Protein AF-A0A931J598-F1 (afdb_monomer)

Organism: NCBI:txid2795029

Mean predicted aligned error: 8.18 Å

Sequence (202 aa):
MSTPPNLPQGLIDAAAPYLHPEHTRWWRRDVTRSYGGGWPVSGFYWLIDQQNRSLHVIEQDGRFTALAGPQALGLASELLRSQPGLPWERMGLAAFARTLVAWLRDPRVQLTDAAFYRQPEFILESWLAGPTYGLDALRKLQREPELQTHADGRWTLQFTALNHVGGAEAWEASGQLSPFSVSSLQPRELVPAGGFYFPDEL

pLDDT: mean 80.81, std 18.02, range [22.97, 98.19]

Structure (mmCIF, N/CA/C/O backbone):
data_AF-A0A931J598-F1
#
_entry.id   AF-A0A931J598-F1
#
loop_
_atom_site.group_PDB
_atom_site.id
_atom_site.type_symbol
_atom_site.label_atom_id
_atom_site.label_alt_id
_atom_site.label_comp_id
_atom_site.label_asym_id
_atom_site.label_entity_id
_atom_site.label_seq_id
_atom_site.pdbx_PDB_ins_code
_atom_site.Cartn_x
_atom_site.Cartn_y
_atom_site.Cartn_z
_atom_site.occupancy
_atom_site.B_iso_or_equiv
_atom_site.auth_seq_id
_atom_site.auth_comp_id
_atom_site.auth_asym_id
_atom_site.auth_atom_id
_atom_site.pdbx_PDB_model_num
ATOM 1 N N . MET A 1 1 ? -13.195 2.937 -19.509 1.00 26.91 1 MET A N 1
ATOM 2 C CA . MET A 1 1 ? -13.215 3.342 -18.089 1.00 26.91 1 MET A CA 1
ATOM 3 C C . MET A 1 1 ? -13.400 2.080 -17.267 1.00 26.91 1 MET A C 1
ATOM 5 O O . MET A 1 1 ? -14.523 1.626 -17.109 1.00 26.91 1 MET A O 1
ATOM 9 N N . SER A 1 2 ? -12.308 1.430 -16.874 1.00 23.33 2 SER A N 1
ATOM 10 C CA . SER A 1 2 ? -12.356 0.221 -16.052 1.00 23.33 2 SER A CA 1
ATOM 11 C C . SER A 1 2 ? -12.305 0.635 -14.588 1.00 23.33 2 SER A C 1
ATOM 13 O O . SER A 1 2 ? -11.278 1.097 -14.098 1.00 23.33 2 SER A O 1
ATOM 15 N N . THR A 1 3 ? -13.442 0.507 -13.912 1.00 22.97 3 THR A N 1
ATOM 16 C CA . THR A 1 3 ? -13.559 0.458 -12.453 1.00 22.97 3 THR A CA 1
ATOM 17 C C . THR A 1 3 ? -12.449 -0.453 -11.901 1.00 22.97 3 THR A C 1
ATOM 19 O O . THR A 1 3 ? -12.207 -1.501 -12.511 1.00 22.97 3 THR A O 1
ATOM 22 N N . PRO A 1 4 ? -11.763 -0.116 -10.789 1.00 27.00 4 PRO A N 1
ATOM 23 C CA . PRO A 1 4 ? -10.829 -1.053 -10.168 1.00 27.00 4 PRO A CA 1
ATOM 24 C C . PRO A 1 4 ? -11.589 -2.357 -9.907 1.00 27.00 4 PRO A C 1
ATOM 26 O O . PRO A 1 4 ? -12.770 -2.270 -9.559 1.00 27.00 4 PRO A O 1
ATOM 29 N N . PRO A 1 5 ? -10.979 -3.543 -10.081 1.00 33.66 5 PRO A N 1
ATOM 30 C CA . PRO A 1 5 ? -11.696 -4.787 -9.868 1.00 33.66 5 PRO A CA 1
ATOM 31 C C . PRO A 1 5 ? -12.210 -4.779 -8.429 1.00 33.66 5 PRO A C 1
ATOM 33 O O . PRO A 1 5 ? -11.433 -4.847 -7.476 1.00 33.66 5 PRO A O 1
ATOM 36 N N . ASN A 1 6 ? -13.528 -4.640 -8.270 1.00 36.06 6 ASN A N 1
ATOM 37 C CA . ASN A 1 6 ? -14.196 -5.109 -7.073 1.00 36.06 6 ASN A CA 1
ATOM 38 C C . ASN A 1 6 ? -13.802 -6.578 -6.997 1.00 36.06 6 ASN A C 1
ATOM 40 O O . ASN A 1 6 ? -14.166 -7.345 -7.891 1.00 36.06 6 ASN A O 1
ATOM 44 N N . LEU A 1 7 ? -13.001 -6.959 -6.001 1.00 39.09 7 LEU A N 1
ATOM 45 C CA . LEU A 1 7 ? -12.803 -8.373 -5.718 1.00 39.09 7 LEU A CA 1
ATOM 46 C C . LEU A 1 7 ? -14.215 -8.949 -5.548 1.00 39.09 7 LEU A C 1
ATOM 48 O O . LEU A 1 7 ? -14.969 -8.435 -4.715 1.00 39.09 7 LEU A O 1
ATOM 52 N N . PRO A 1 8 ? -14.643 -9.888 -6.409 1.00 41.38 8 PRO A N 1
ATOM 53 C CA . PRO A 1 8 ? -16.021 -10.348 -6.402 1.00 41.38 8 PRO A CA 1
ATOM 54 C C . PRO A 1 8 ? -16.343 -10.895 -5.011 1.00 41.38 8 PRO A C 1
ATOM 56 O O . PRO A 1 8 ? -15.490 -11.534 -4.405 1.00 41.38 8 PRO A O 1
ATOM 59 N N . GLN A 1 9 ? -17.562 -10.672 -4.510 1.00 41.78 9 GLN A N 1
ATOM 60 C CA . GLN A 1 9 ? -18.036 -11.184 -3.212 1.00 41.78 9 GLN A CA 1
ATOM 61 C C . GLN A 1 9 ? -17.674 -12.673 -3.004 1.00 41.78 9 GLN A C 1
ATOM 63 O O . GLN A 1 9 ? -17.279 -13.081 -1.915 1.00 41.78 9 GLN A O 1
ATOM 68 N N . GLY A 1 10 ? -17.673 -13.454 -4.090 1.00 41.44 10 GLY A N 1
ATOM 69 C CA . GLY A 1 10 ? -17.258 -14.856 -4.096 1.00 41.44 10 GLY A CA 1
ATOM 70 C C . GLY A 1 10 ? -15.799 -15.129 -3.713 1.00 41.44 10 GLY A C 1
ATOM 71 O O . GLY A 1 10 ? -15.487 -16.268 -3.422 1.00 41.44 10 GLY A O 1
ATOM 72 N N . LEU A 1 11 ? -14.902 -14.142 -3.685 1.00 40.19 11 LEU A N 1
ATOM 73 C CA . LEU A 1 11 ? -13.499 -14.295 -3.276 1.00 40.19 11 LEU A CA 1
ATOM 74 C C . LEU A 1 11 ? -13.348 -14.239 -1.744 1.00 40.19 11 LEU A C 1
ATOM 76 O O . LEU A 1 11 ? -12.462 -14.883 -1.193 1.00 40.19 11 LEU A O 1
ATOM 80 N N . ILE A 1 12 ? -14.263 -13.540 -1.062 1.00 43.84 12 ILE A N 1
ATOM 81 C CA . ILE A 1 12 ? -14.382 -13.507 0.405 1.00 43.84 12 ILE A CA 1
ATOM 82 C C . ILE A 1 12 ? -15.022 -14.818 0.894 1.00 43.84 12 ILE A C 1
ATOM 84 O O . ILE A 1 12 ? -14.467 -15.494 1.762 1.00 43.84 12 ILE A O 1
ATOM 88 N N . ASP A 1 13 ? -16.121 -15.242 0.257 1.00 44.09 13 ASP A N 1
ATOM 89 C CA . ASP A 1 13 ? -16.798 -16.513 0.563 1.00 44.09 13 ASP A CA 1
ATOM 90 C C . ASP A 1 13 ? -15.954 -17.738 0.153 1.00 44.09 13 ASP A C 1
ATOM 92 O O . ASP A 1 13 ? -16.018 -18.784 0.797 1.00 44.09 13 ASP A O 1
ATOM 96 N N . ALA A 1 14 ? -15.106 -17.611 -0.876 1.00 43.66 14 ALA A N 1
ATOM 97 C CA . ALA A 1 14 ? -14.143 -18.636 -1.283 1.00 43.66 14 ALA A CA 1
ATOM 98 C C . ALA A 1 14 ? -12.785 -18.534 -0.579 1.00 43.66 14 ALA A C 1
ATOM 100 O O . ALA A 1 14 ? -11.880 -19.251 -0.975 1.00 43.66 14 ALA A O 1
ATOM 101 N N . ALA A 1 15 ? -12.604 -17.688 0.435 1.00 46.56 15 ALA A N 1
ATOM 102 C CA . ALA A 1 15 ? -11.426 -17.753 1.306 1.00 46.56 15 ALA A CA 1
ATOM 103 C C . ALA A 1 15 ? -11.754 -18.474 2.625 1.00 46.56 15 ALA A C 1
ATOM 105 O O . ALA A 1 15 ? -10.915 -19.202 3.154 1.00 46.56 15 ALA A O 1
ATOM 106 N N . A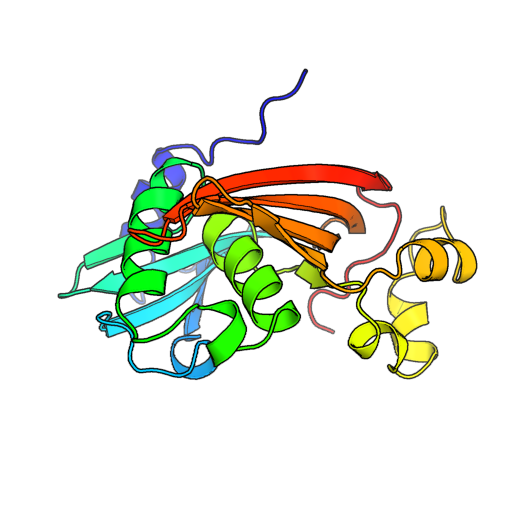LA A 1 16 ? -12.994 -18.350 3.114 1.00 46.19 16 ALA A N 1
ATOM 107 C CA . ALA A 1 16 ? -13.431 -18.908 4.397 1.00 46.19 16 ALA A CA 1
ATOM 108 C C . ALA A 1 16 ? -13.274 -20.449 4.539 1.00 46.19 16 ALA A C 1
ATOM 110 O O . ALA A 1 16 ? -12.836 -20.885 5.603 1.00 46.19 16 ALA A O 1
ATOM 111 N N . PRO A 1 17 ? -13.528 -21.293 3.513 1.00 46.19 17 PRO A N 1
ATOM 112 C CA . PRO A 1 17 ? -13.281 -22.742 3.591 1.00 46.19 17 PRO A CA 1
ATOM 113 C C . PRO A 1 17 ? -11.795 -23.137 3.524 1.00 46.19 17 PRO A C 1
ATOM 115 O O . PRO A 1 17 ? -11.412 -24.211 3.977 1.00 46.19 17 PRO A O 1
ATOM 118 N N . TYR A 1 18 ? -10.937 -22.280 2.962 1.00 44.62 18 TYR A N 1
ATOM 119 C CA . TYR A 1 18 ? -9.551 -22.617 2.598 1.00 44.62 18 TYR A CA 1
ATOM 120 C C . TYR A 1 18 ? -8.547 -22.372 3.733 1.00 44.62 18 TYR A C 1
ATOM 122 O O . TYR A 1 18 ? -7.338 -22.465 3.544 1.00 44.62 18 TYR A O 1
ATOM 130 N N . LEU A 1 19 ? -9.063 -22.078 4.927 1.00 50.00 19 LEU A N 1
ATOM 131 C CA . LEU A 1 19 ? -8.313 -21.909 6.169 1.00 50.00 19 LEU A CA 1
ATOM 132 C C . LEU A 1 19 ? -8.252 -23.205 7.005 1.00 50.00 19 LEU A C 1
ATOM 134 O O . LEU A 1 19 ? -7.598 -23.219 8.047 1.00 50.00 19 LEU A O 1
ATOM 138 N N . HIS A 1 20 ? -8.888 -24.290 6.538 1.00 40.81 20 HIS A N 1
ATOM 139 C CA . HIS A 1 20 ? -8.729 -25.652 7.061 1.00 40.81 20 HIS A CA 1
ATOM 140 C C . HIS A 1 20 ? -7.525 -26.358 6.395 1.00 40.81 20 HIS A C 1
ATOM 142 O O . HIS A 1 20 ? -7.329 -26.193 5.190 1.00 40.81 20 HIS A O 1
ATOM 148 N N . PRO A 1 21 ? -6.748 -27.195 7.120 1.00 43.69 21 PRO A N 1
ATOM 149 C CA . PRO A 1 21 ? -5.528 -27.844 6.609 1.00 43.69 21 PRO A CA 1
ATOM 150 C C . PRO A 1 21 ? -5.720 -28.773 5.392 1.00 43.69 21 PRO A C 1
ATOM 152 O O . PRO A 1 21 ? -4.735 -29.233 4.824 1.00 43.69 21 PRO A O 1
ATOM 155 N N . GLU A 1 22 ? -6.956 -29.034 4.961 1.00 39.50 22 GLU A N 1
ATOM 156 C CA . GLU A 1 22 ? -7.277 -29.945 3.853 1.00 39.50 22 GLU A CA 1
ATOM 157 C C . GLU A 1 22 ? -7.445 -29.250 2.484 1.00 39.50 22 GLU A C 1
ATOM 159 O O . GLU A 1 22 ? -7.596 -29.919 1.462 1.00 39.50 22 GLU A O 1
AT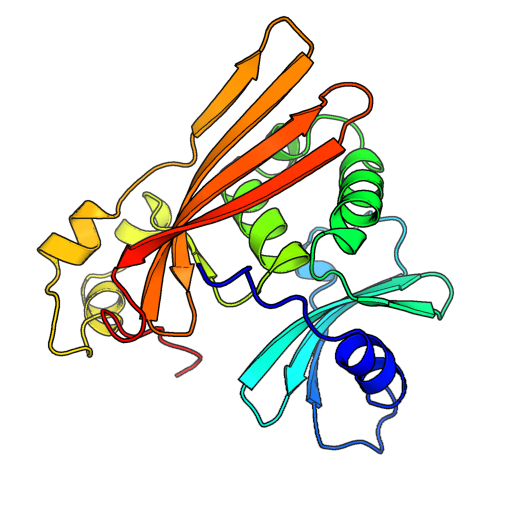OM 164 N N . HIS A 1 23 ? -7.380 -27.914 2.414 1.00 44.72 23 HIS A N 1
ATOM 165 C CA . HIS A 1 23 ? -7.622 -27.165 1.176 1.00 44.72 23 HIS A CA 1
ATOM 166 C C . HIS A 1 23 ? -6.335 -26.557 0.574 1.00 44.72 23 HIS A C 1
ATOM 168 O O . HIS A 1 23 ? -5.936 -25.440 0.878 1.00 44.72 23 HIS A O 1
ATOM 174 N N . THR A 1 24 ? -5.718 -27.276 -0.370 1.00 50.84 24 THR A N 1
ATOM 175 C CA . THR A 1 24 ? -4.402 -27.014 -1.006 1.00 50.84 24 THR A CA 1
ATOM 176 C C . THR A 1 24 ? -4.337 -25.878 -2.049 1.00 50.84 24 THR A C 1
ATOM 178 O O . THR A 1 24 ? -3.360 -25.781 -2.794 1.00 50.84 24 THR A O 1
ATOM 181 N N . ARG A 1 25 ? -5.362 -25.020 -2.168 1.00 63.22 25 ARG A N 1
ATOM 182 C CA . ARG A 1 25 ? -5.443 -24.006 -3.251 1.00 63.22 25 ARG A CA 1
ATOM 183 C C . ARG A 1 25 ? -4.909 -22.619 -2.895 1.00 63.22 25 ARG A C 1
ATOM 185 O O . ARG A 1 25 ? -4.720 -21.814 -3.805 1.00 63.22 25 ARG A O 1
ATOM 192 N N . TRP A 1 26 ? -4.684 -22.349 -1.614 1.00 67.94 26 TRP A N 1
ATOM 193 C CA . TRP A 1 26 ? -4.183 -21.068 -1.133 1.00 67.94 26 TRP A CA 1
ATOM 194 C C . TRP A 1 26 ? -2.944 -21.282 -0.273 1.00 67.94 26 TRP A C 1
ATOM 196 O O . TRP A 1 26 ? -2.936 -22.125 0.623 1.00 67.94 26 TRP A O 1
ATOM 206 N N . TRP A 1 27 ? -1.904 -20.501 -0.530 1.00 75.44 27 TRP A N 1
ATOM 207 C CA . TRP A 1 27 ? -0.818 -20.315 0.414 1.00 75.44 27 TRP A CA 1
ATOM 208 C C . TRP A 1 27 ? -1.242 -19.303 1.478 1.00 75.44 27 TRP A C 1
ATOM 210 O O . TRP A 1 27 ? -1.921 -18.318 1.180 1.00 75.44 27 TRP A O 1
ATOM 220 N N . ARG A 1 28 ? -0.841 -19.552 2.726 1.00 82.44 28 ARG A N 1
ATOM 221 C CA . ARG A 1 28 ? -1.116 -18.691 3.877 1.00 82.44 28 ARG A CA 1
ATOM 222 C C . ARG A 1 28 ? 0.185 -18.364 4.584 1.00 82.44 28 ARG A C 1
ATOM 224 O O . ARG A 1 28 ? 0.931 -19.265 4.964 1.00 82.44 28 ARG A O 1
ATOM 231 N N . ARG A 1 29 ? 0.380 -17.081 4.873 1.00 83.25 29 ARG A N 1
ATOM 232 C CA . ARG A 1 29 ? 1.446 -16.586 5.741 1.00 83.25 29 ARG A CA 1
ATOM 233 C C . ARG A 1 29 ? 0.851 -15.808 6.904 1.00 83.25 29 ARG A C 1
ATOM 235 O O . ARG A 1 29 ? 0.077 -14.875 6.702 1.00 83.25 29 ARG A O 1
ATOM 242 N N . ASP A 1 30 ? 1.217 -16.187 8.123 1.00 85.25 30 ASP A N 1
ATOM 243 C CA . ASP A 1 30 ? 0.941 -15.374 9.307 1.00 85.25 30 ASP A CA 1
ATOM 244 C C . ASP A 1 30 ? 1.874 -14.160 9.312 1.00 85.25 30 ASP A C 1
ATOM 246 O O . ASP A 1 30 ? 3.101 -14.284 9.299 1.00 85.25 30 ASP A O 1
ATOM 250 N N . VAL A 1 31 ? 1.266 -12.980 9.285 1.00 85.69 31 VAL A N 1
ATOM 251 C CA . VAL A 1 31 ? 1.931 -11.676 9.240 1.00 85.69 31 VAL A CA 1
ATOM 252 C C . VAL A 1 31 ? 1.537 -10.814 10.439 1.00 85.69 31 VAL A C 1
ATOM 254 O O . VAL A 1 31 ? 1.835 -9.623 10.474 1.00 85.69 31 VAL A O 1
ATOM 257 N N . THR A 1 32 ? 0.923 -11.406 11.467 1.00 83.44 32 THR A N 1
ATOM 258 C CA . THR A 1 32 ? 0.456 -10.714 12.678 1.00 83.44 32 THR A CA 1
ATOM 259 C C . THR A 1 32 ? 1.573 -9.920 13.348 1.00 83.44 32 THR A C 1
ATOM 261 O O . THR A 1 32 ? 1.389 -8.763 13.730 1.00 83.44 32 THR A O 1
ATOM 264 N N . ARG A 1 33 ? 2.772 -10.508 13.437 1.00 79.88 33 ARG A N 1
ATOM 265 C CA . ARG A 1 33 ? 3.946 -9.842 14.023 1.00 79.88 33 ARG A CA 1
ATOM 266 C C . ARG A 1 33 ? 4.487 -8.709 13.152 1.00 79.88 33 ARG A C 1
ATOM 268 O O . ARG A 1 33 ? 5.006 -7.740 13.697 1.00 79.88 33 ARG A O 1
ATOM 275 N N . SER A 1 34 ? 4.341 -8.801 11.829 1.00 78.69 34 SER A N 1
ATOM 276 C CA . SER A 1 34 ? 4.808 -7.775 10.887 1.00 78.69 34 SER A CA 1
ATOM 277 C C . SER A 1 34 ? 4.056 -6.452 11.036 1.00 78.69 34 SER A C 1
ATOM 279 O O . SER A 1 34 ? 4.605 -5.407 10.707 1.00 78.69 34 SER A O 1
ATOM 281 N N . TYR A 1 35 ? 2.840 -6.483 11.589 1.00 73.44 35 TYR A N 1
ATOM 282 C CA . TYR A 1 35 ? 2.055 -5.288 11.907 1.00 73.44 35 TYR A CA 1
ATOM 283 C C . TYR A 1 35 ? 2.206 -4.824 13.365 1.00 73.44 35 TYR A C 1
ATOM 285 O O . TYR A 1 35 ? 1.396 -4.034 13.841 1.00 73.44 35 TYR A O 1
ATOM 293 N N . GLY A 1 36 ? 3.235 -5.288 14.082 1.00 62.16 36 GLY A N 1
ATOM 294 C CA . GLY A 1 36 ? 3.657 -4.709 15.365 1.00 62.16 36 GLY A CA 1
ATOM 295 C C . GLY A 1 36 ? 2.878 -5.152 16.608 1.00 62.16 36 GLY A C 1
ATOM 296 O O . GLY A 1 36 ? 3.200 -4.697 17.701 1.00 62.16 36 GLY A O 1
ATOM 297 N N . GLY A 1 37 ? 1.903 -6.061 16.481 1.00 60.72 37 GLY A N 1
ATOM 298 C CA . GLY A 1 37 ? 1.063 -6.490 17.607 1.00 60.72 37 GLY A CA 1
ATOM 299 C C . GLY A 1 37 ? 0.190 -5.362 18.190 1.00 60.72 37 GLY A C 1
ATOM 300 O O . GLY A 1 37 ? 0.272 -4.205 17.790 1.00 60.72 37 GLY A O 1
ATOM 301 N N . GLY A 1 38 ? -0.709 -5.699 19.121 1.00 67.94 38 GLY A N 1
ATOM 302 C CA . GLY A 1 38 ? -1.559 -4.708 19.804 1.00 67.94 38 GLY A CA 1
ATOM 303 C C . GLY A 1 38 ? -2.795 -4.242 19.026 1.00 67.94 38 GLY A C 1
ATOM 304 O O . GLY A 1 38 ? -3.429 -3.257 19.402 1.00 67.94 38 GLY A O 1
ATOM 305 N N . TRP A 1 39 ? -3.147 -4.916 17.935 1.00 78.69 39 TRP A N 1
ATOM 306 C CA . TRP A 1 39 ? -4.460 -4.773 17.306 1.00 78.69 39 TRP A CA 1
ATOM 307 C C . TRP A 1 39 ? -5.485 -5.626 18.070 1.00 78.69 39 TRP A C 1
ATOM 309 O O . TRP A 1 39 ? -5.106 -6.668 18.606 1.00 78.69 39 TRP A O 1
ATOM 319 N N . PRO A 1 40 ? -6.775 -5.250 18.103 1.00 79.81 40 PRO A N 1
ATOM 320 C CA . PRO A 1 40 ? -7.836 -6.028 18.747 1.00 79.81 40 PRO A CA 1
ATOM 321 C C . PRO A 1 40 ? -8.244 -7.254 17.906 1.00 79.81 40 PRO A C 1
ATOM 323 O O . PRO A 1 40 ? -9.419 -7.594 17.819 1.00 79.81 40 PRO A O 1
ATOM 326 N N . VAL A 1 41 ? -7.279 -7.895 17.244 1.00 79.88 41 VAL A N 1
ATOM 327 C CA . VAL A 1 41 ? -7.483 -9.071 16.397 1.00 79.88 41 VAL A CA 1
ATOM 328 C C . VAL A 1 41 ? -6.588 -10.207 16.874 1.00 79.88 41 VAL A C 1
ATOM 330 O O . VAL A 1 41 ? -5.480 -9.989 17.365 1.00 79.88 41 VAL A O 1
ATOM 333 N N . SER A 1 42 ? -7.080 -11.428 16.714 1.00 82.44 42 SER A N 1
ATOM 334 C CA . SER A 1 42 ? -6.378 -12.666 17.040 1.00 82.44 42 SER A CA 1
ATOM 335 C C . SER A 1 42 ? -5.291 -13.003 16.014 1.00 82.44 42 SER A C 1
ATOM 337 O O . SER A 1 42 ? -4.311 -13.651 16.372 1.00 82.44 42 SER A O 1
ATOM 339 N N . GLY A 1 43 ? -5.422 -12.527 14.768 1.00 85.88 43 GLY A N 1
ATOM 340 C CA . GLY A 1 43 ? -4.406 -12.721 13.733 1.00 85.88 43 GLY A CA 1
ATOM 341 C C . GLY A 1 43 ? -4.582 -11.841 12.494 1.00 85.88 43 GLY A C 1
ATOM 342 O O . GLY A 1 43 ? -5.680 -11.376 12.191 1.00 85.88 43 GLY A O 1
ATOM 343 N N . PHE A 1 44 ? -3.484 -11.635 11.768 1.00 87.19 44 PHE A N 1
ATOM 344 C CA . PHE A 1 44 ? -3.443 -11.103 10.406 1.00 87.19 44 PHE A CA 1
ATOM 345 C C . PHE A 1 44 ? -2.744 -12.111 9.500 1.00 87.19 44 PHE A C 1
ATOM 347 O O . PHE A 1 44 ? -1.602 -12.507 9.745 1.00 87.19 44 PHE A O 1
ATOM 354 N N . TYR A 1 45 ? -3.398 -12.463 8.402 1.00 86.19 45 TYR A N 1
ATOM 355 C CA . TYR A 1 45 ? -2.907 -13.441 7.445 1.00 86.19 45 TYR A CA 1
ATOM 356 C C . TYR A 1 45 ? -2.860 -12.842 6.054 1.00 86.19 45 TYR A C 1
ATOM 358 O O . TYR A 1 45 ? -3.778 -12.141 5.636 1.00 86.19 45 TYR A O 1
ATOM 366 N N . TRP A 1 46 ? -1.796 -13.153 5.331 1.00 87.00 46 TRP A N 1
ATOM 367 C CA . TRP A 1 46 ? -1.711 -12.932 3.900 1.00 87.00 46 TRP A CA 1
ATOM 368 C C . TRP A 1 46 ? -2.026 -14.250 3.195 1.00 87.00 46 TRP A C 1
ATOM 370 O O . TRP A 1 46 ? -1.389 -15.270 3.472 1.00 87.00 46 TRP A O 1
ATOM 380 N N . LEU A 1 47 ? -3.035 -14.232 2.325 1.00 84.88 47 LEU A N 1
ATOM 381 C CA . LEU A 1 47 ? -3.431 -15.367 1.499 1.00 84.88 47 LEU A CA 1
ATOM 382 C C . LEU A 1 47 ? -3.075 -15.103 0.031 1.00 84.88 47 LEU A C 1
ATOM 384 O O . LEU A 1 47 ? -3.305 -13.993 -0.451 1.00 84.88 47 LEU A O 1
ATOM 388 N N . ILE A 1 48 ? -2.551 -16.115 -0.669 1.00 80.75 48 ILE A N 1
ATOM 389 C CA . ILE A 1 48 ? -2.285 -16.099 -2.120 1.00 80.75 48 ILE A CA 1
ATOM 390 C C . ILE A 1 48 ? -2.872 -17.358 -2.756 1.00 80.75 48 ILE A C 1
ATOM 392 O O . ILE A 1 48 ? -2.649 -18.449 -2.238 1.00 80.75 48 ILE A O 1
ATOM 396 N N . ASP A 1 49 ? -3.596 -17.241 -3.866 1.00 78.38 49 ASP A N 1
ATOM 397 C CA . ASP A 1 49 ? -4.117 -18.406 -4.590 1.00 78.38 49 ASP A CA 1
ATOM 398 C C . ASP A 1 49 ? -3.215 -18.885 -5.736 1.00 78.38 49 ASP A C 1
ATOM 400 O O . ASP A 1 49 ? -2.245 -18.243 -6.130 1.00 78.38 49 ASP A O 1
ATOM 404 N N . GLN A 1 50 ? -3.579 -20.024 -6.328 1.00 74.50 50 GLN A N 1
ATOM 405 C CA . GLN A 1 50 ? -2.907 -20.593 -7.506 1.00 74.50 50 GLN A CA 1
ATOM 406 C C . GLN A 1 50 ? -2.966 -19.706 -8.764 1.00 74.50 50 GLN A C 1
ATOM 408 O O . GLN A 1 50 ? -2.222 -19.948 -9.711 1.00 74.50 50 GLN A O 1
ATOM 413 N N . GLN A 1 51 ? -3.851 -18.706 -8.803 1.00 75.00 51 GLN A N 1
ATOM 414 C CA . GLN A 1 51 ? -3.934 -17.709 -9.876 1.00 75.00 51 GLN A CA 1
ATOM 415 C C . GLN A 1 51 ? -3.121 -16.448 -9.546 1.00 75.00 51 GLN A C 1
ATOM 417 O O . GLN A 1 51 ? -3.231 -15.445 -10.249 1.00 75.00 51 GLN A O 1
ATOM 422 N N . ASN A 1 52 ? -2.303 -16.503 -8.492 1.00 70.19 52 ASN A N 1
ATOM 423 C CA . ASN A 1 52 ? -1.467 -15.421 -7.999 1.00 70.19 52 ASN A CA 1
ATOM 424 C C . ASN A 1 52 ? -2.255 -14.177 -7.542 1.00 70.19 52 ASN A C 1
ATOM 426 O O . ASN A 1 52 ? -1.734 -13.062 -7.579 1.00 70.19 52 ASN A O 1
ATOM 430 N N . ARG A 1 53 ? -3.511 -14.344 -7.113 1.00 76.38 53 ARG A N 1
ATOM 431 C CA . ARG A 1 53 ? -4.308 -13.296 -6.457 1.00 76.38 53 ARG A CA 1
ATOM 432 C C . ARG A 1 53 ? -4.021 -13.312 -4.964 1.00 76.38 53 ARG A C 1
ATOM 434 O O . ARG A 1 53 ? -3.978 -14.383 -4.364 1.00 76.38 53 ARG A O 1
ATOM 441 N N . SER A 1 54 ? -3.881 -12.139 -4.359 1.00 80.25 54 SER A N 1
ATOM 442 C CA . SER A 1 54 ? -3.555 -11.990 -2.942 1.00 80.25 54 SER A CA 1
ATOM 443 C C . SER A 1 54 ? -4.554 -11.099 -2.207 1.00 80.25 54 SER A C 1
ATOM 445 O O . SER A 1 54 ? -5.191 -10.227 -2.799 1.00 80.25 54 SER A O 1
ATOM 447 N N . LEU A 1 55 ? -4.689 -11.322 -0.900 1.00 83.06 55 LEU A N 1
ATOM 448 C CA . LEU A 1 55 ? -5.428 -10.439 0.004 1.00 83.06 55 LEU A CA 1
ATOM 449 C C . LEU A 1 55 ? -4.983 -10.631 1.457 1.00 83.06 55 LEU A C 1
ATOM 451 O O . LEU A 1 55 ? -4.454 -11.685 1.826 1.00 83.06 55 LEU A O 1
ATOM 455 N N . HIS A 1 56 ? -5.238 -9.623 2.290 1.00 86.56 56 HIS A N 1
ATOM 456 C CA . HIS A 1 56 ? -5.118 -9.751 3.738 1.00 86.56 56 HIS A CA 1
ATOM 457 C C . HIS A 1 56 ? -6.439 -10.185 4.363 1.00 86.56 56 HIS A C 1
ATOM 459 O O . HIS A 1 56 ? -7.513 -9.736 3.972 1.00 86.56 56 HIS A O 1
ATOM 465 N N . VAL A 1 57 ? -6.352 -11.033 5.379 1.00 86.69 57 VAL A N 1
ATOM 466 C CA . VAL A 1 57 ? -7.474 -11.452 6.215 1.00 86.69 57 VAL A CA 1
ATOM 467 C C . VAL A 1 57 ? -7.124 -11.176 7.666 1.00 86.69 57 VAL A C 1
ATOM 469 O O . VAL A 1 57 ? -6.022 -11.503 8.106 1.00 86.69 57 VAL A O 1
ATOM 472 N N . ILE A 1 58 ? -8.064 -10.608 8.414 1.00 87.31 58 ILE A N 1
ATOM 473 C CA . ILE A 1 58 ? -7.982 -10.552 9.873 1.00 87.31 58 ILE A CA 1
ATOM 474 C C . ILE A 1 58 ? -8.795 -11.676 10.493 1.00 87.31 58 ILE A C 1
ATOM 476 O O . ILE A 1 58 ? -9.840 -12.049 9.968 1.00 87.31 58 ILE A O 1
ATOM 480 N N . GLU A 1 59 ? -8.338 -12.176 11.628 1.00 85.69 59 GLU A N 1
ATOM 481 C CA . GLU A 1 59 ? -9.078 -13.094 12.483 1.00 85.69 59 GLU A CA 1
ATOM 482 C C . GLU A 1 59 ? -9.439 -12.391 13.784 1.00 85.69 59 GLU A C 1
ATOM 484 O O . GLU A 1 59 ? -8.557 -11.891 14.478 1.00 85.69 59 GLU A O 1
ATOM 489 N N . GLN A 1 60 ? -10.720 -12.367 14.132 1.00 83.12 60 GLN A N 1
ATOM 490 C CA . GLN A 1 60 ? -11.217 -11.810 15.383 1.00 83.12 60 GLN A CA 1
ATOM 491 C C . GLN A 1 60 ? -12.296 -12.735 15.942 1.00 83.12 60 GLN A C 1
ATOM 493 O O . GLN A 1 60 ? -13.256 -13.058 15.244 1.00 83.12 60 GLN A O 1
ATOM 498 N N . ASP A 1 61 ? -12.120 -13.189 17.184 1.00 83.38 61 ASP A N 1
ATOM 499 C CA . ASP A 1 61 ? -13.065 -14.078 17.875 1.00 83.38 61 ASP A CA 1
ATOM 500 C C . ASP A 1 61 ? -13.427 -15.335 17.051 1.00 83.38 61 ASP A C 1
ATOM 502 O O . ASP A 1 61 ? -14.580 -15.766 16.989 1.00 83.38 61 ASP A O 1
ATOM 506 N N . GLY A 1 62 ? -12.431 -15.901 16.356 1.00 76.50 62 GLY A N 1
ATOM 507 C CA . GLY A 1 62 ? -12.582 -17.076 15.487 1.00 76.50 62 GLY A CA 1
ATOM 508 C C . GLY A 1 62 ? -13.275 -16.808 14.144 1.00 76.50 62 GLY A C 1
ATOM 509 O O . GLY A 1 62 ? -13.584 -17.752 13.417 1.00 76.50 62 GLY A O 1
ATOM 510 N N . ARG A 1 63 ? -13.536 -15.542 13.792 1.00 79.50 63 ARG A N 1
ATOM 511 C CA . ARG A 1 63 ? -14.100 -15.134 12.497 1.00 79.50 63 ARG A CA 1
ATOM 512 C C . ARG A 1 63 ? -13.050 -14.463 11.630 1.00 79.50 63 ARG A C 1
ATOM 514 O O . ARG A 1 63 ? -12.312 -13.602 12.096 1.00 79.50 63 ARG A O 1
ATOM 521 N N . PHE A 1 64 ? -13.052 -14.810 10.348 1.00 80.06 64 PHE A N 1
ATOM 522 C CA . PHE A 1 64 ? -12.123 -14.278 9.361 1.00 80.06 64 PHE A CA 1
ATOM 523 C C . PHE A 1 64 ? -12.802 -13.231 8.480 1.00 80.06 64 PHE A C 1
ATOM 525 O O . PHE A 1 64 ? -13.849 -13.503 7.894 1.00 80.06 64 PHE A O 1
ATOM 532 N N . THR A 1 65 ? -12.195 -12.050 8.360 1.00 84.19 65 THR A N 1
ATOM 533 C CA . THR A 1 65 ? -12.688 -10.962 7.506 1.00 84.19 65 THR A CA 1
ATOM 534 C C . THR A 1 65 ? -11.605 -10.530 6.529 1.00 84.19 65 THR A C 1
ATOM 536 O O . THR A 1 65 ? -10.504 -10.165 6.939 1.00 84.19 65 THR A O 1
ATOM 539 N N . ALA A 1 66 ? -11.914 -10.557 5.234 1.00 82.62 66 ALA A N 1
ATOM 540 C CA . ALA A 1 66 ? -11.015 -10.064 4.199 1.00 82.62 66 ALA A CA 1
ATOM 541 C C . ALA A 1 66 ? -10.915 -8.531 4.244 1.00 82.62 66 ALA A C 1
ATOM 543 O O . ALA A 1 66 ? -11.927 -7.828 4.213 1.00 82.62 66 ALA A O 1
ATOM 544 N N . LEU A 1 67 ? -9.689 -8.018 4.262 1.00 82.94 67 LEU A N 1
ATOM 545 C CA . LEU A 1 67 ? -9.388 -6.619 4.016 1.00 82.94 67 LEU A CA 1
ATOM 546 C C . LEU A 1 67 ? -9.125 -6.475 2.516 1.00 82.94 67 LEU A C 1
ATOM 548 O O . LEU A 1 67 ? -8.053 -6.802 2.014 1.00 82.94 67 LEU A O 1
ATOM 552 N N . ALA A 1 68 ? -10.164 -6.104 1.774 1.00 77.19 68 ALA A N 1
ATOM 553 C CA . ALA A 1 68 ? -10.057 -5.852 0.350 1.00 77.19 68 ALA A CA 1
ATOM 554 C C . ALA A 1 68 ? -11.218 -4.979 -0.146 1.00 77.19 68 ALA A C 1
ATOM 556 O O . ALA A 1 68 ? -12.376 -5.202 0.213 1.00 77.19 68 ALA A O 1
ATOM 557 N N . GLY A 1 69 ? -10.912 -4.005 -1.005 1.00 69.88 69 GLY A N 1
ATOM 558 C CA . GLY A 1 69 ? -11.920 -3.143 -1.630 1.00 69.88 69 GLY A CA 1
ATOM 559 C C . GLY A 1 69 ? -12.537 -2.080 -0.702 1.00 69.88 69 GLY A C 1
ATOM 560 O O . GLY A 1 69 ? -12.141 -1.946 0.458 1.00 69.88 69 GLY A O 1
ATOM 561 N N . PRO A 1 70 ? -13.503 -1.286 -1.207 1.00 72.88 70 PRO A N 1
ATOM 562 C CA . PRO A 1 70 ? -14.083 -0.154 -0.475 1.00 72.88 70 PRO A CA 1
ATOM 563 C C . PRO A 1 70 ? -14.748 -0.536 0.853 1.00 72.88 70 PRO A C 1
ATOM 565 O O . PRO A 1 70 ? -14.689 0.222 1.817 1.00 72.88 70 PRO A O 1
ATOM 568 N N . GLN A 1 71 ? -15.344 -1.725 0.930 1.00 74.81 71 GLN A N 1
ATOM 569 C CA . GLN A 1 71 ? -15.986 -2.241 2.139 1.00 74.81 71 GLN A CA 1
ATOM 570 C C . GLN A 1 71 ? -15.005 -2.443 3.306 1.00 74.81 71 GLN A C 1
ATOM 572 O O . GLN A 1 71 ? -15.407 -2.365 4.464 1.00 74.81 71 GLN A O 1
ATOM 577 N N . ALA A 1 72 ? -13.715 -2.648 3.018 1.00 84.56 72 ALA A N 1
ATOM 578 C CA . ALA A 1 72 ? -12.683 -2.822 4.036 1.00 84.56 72 ALA A CA 1
ATOM 579 C C . ALA A 1 72 ? -12.193 -1.497 4.642 1.00 84.56 72 ALA A C 1
ATOM 581 O O . ALA A 1 72 ? -11.521 -1.520 5.670 1.00 84.56 72 ALA A O 1
ATOM 582 N N . LEU A 1 73 ? -12.545 -0.344 4.057 1.00 87.50 73 LEU A N 1
ATOM 583 C CA . LEU A 1 73 ? -12.131 0.974 4.555 1.00 87.50 73 LEU A CA 1
ATOM 584 C C . LEU A 1 73 ? -12.649 1.254 5.965 1.00 87.50 73 LEU A C 1
ATOM 586 O O . LEU A 1 73 ? -11.911 1.790 6.792 1.00 87.50 73 LEU A O 1
ATOM 590 N N . GLY A 1 74 ? -13.896 0.860 6.246 1.00 89.25 74 GLY A N 1
ATOM 591 C CA . GLY A 1 74 ? -14.486 0.975 7.577 1.00 89.25 74 GLY A CA 1
ATOM 592 C C . GLY A 1 74 ? -13.641 0.219 8.593 1.00 89.25 74 GLY A C 1
ATOM 593 O O . GLY A 1 74 ? -13.052 0.836 9.472 1.00 89.25 74 GLY A O 1
ATOM 594 N N . LEU A 1 75 ? -13.482 -1.089 8.391 1.00 88.88 75 LEU A N 1
ATOM 595 C CA . LEU A 1 75 ? -12.699 -1.960 9.267 1.00 88.88 75 LEU A CA 1
ATOM 596 C C . LEU A 1 75 ? -11.234 -1.513 9.411 1.00 88.88 75 LEU A C 1
ATOM 598 O O . LEU A 1 75 ? -10.726 -1.442 10.526 1.00 88.88 75 LEU A O 1
ATOM 602 N N . ALA A 1 76 ? -10.562 -1.136 8.320 1.00 89.75 76 ALA A N 1
ATOM 603 C CA . ALA A 1 76 ? -9.203 -0.597 8.376 1.00 89.75 76 ALA A CA 1
ATOM 604 C C . ALA A 1 76 ? -9.133 0.686 9.220 1.00 89.75 76 ALA A C 1
ATOM 606 O O . ALA A 1 76 ? -8.206 0.846 10.012 1.00 89.75 76 ALA A O 1
ATOM 607 N N . SER A 1 77 ? -10.130 1.570 9.105 1.00 93.00 77 SER A N 1
ATOM 608 C CA . SER A 1 77 ? -10.254 2.758 9.958 1.00 93.00 77 SER A CA 1
ATOM 609 C C . SER A 1 77 ? -10.416 2.382 11.428 1.00 93.00 77 SER A C 1
ATOM 611 O O . SER A 1 77 ? -9.780 2.994 12.284 1.00 93.00 77 SER A O 1
ATOM 613 N N . GLU A 1 78 ? -11.238 1.370 11.726 1.00 91.69 78 GLU A N 1
ATOM 614 C CA . GLU A 1 78 ? -11.469 0.903 13.097 1.00 91.69 78 GLU A CA 1
ATOM 615 C C . GLU A 1 78 ? -10.218 0.314 13.732 1.00 91.69 78 GLU A 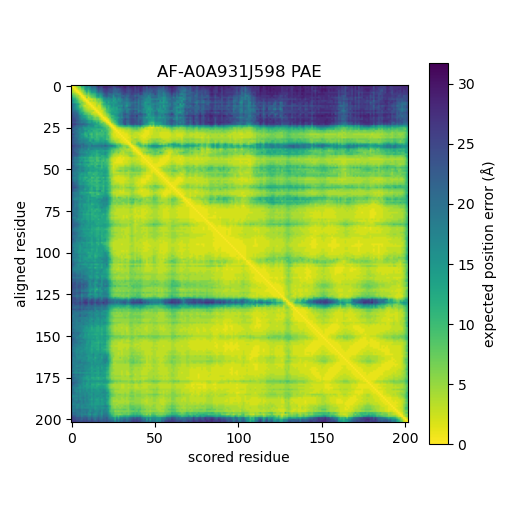C 1
ATOM 617 O O . GLU A 1 78 ? -9.927 0.600 14.892 1.00 91.69 78 GLU A O 1
ATOM 622 N N . LEU A 1 79 ? -9.462 -0.460 12.956 1.00 90.00 79 LEU A N 1
ATOM 623 C CA . LEU A 1 79 ? -8.179 -0.990 13.381 1.00 90.00 79 LEU A CA 1
ATOM 624 C C . LEU A 1 79 ? -7.216 0.172 13.619 1.00 90.00 79 LEU A C 1
ATOM 626 O O . LEU A 1 79 ? -6.767 0.362 14.741 1.00 90.00 79 LEU A O 1
ATOM 630 N N . LEU A 1 80 ? -6.965 1.023 12.618 1.00 91.19 80 LEU A N 1
ATOM 631 C CA . LEU A 1 80 ? -6.005 2.135 12.702 1.00 91.19 80 LEU A CA 1
ATOM 632 C C . LEU A 1 80 ? -6.278 3.101 13.868 1.00 91.19 80 LEU A C 1
ATOM 634 O O . LEU A 1 80 ? -5.320 3.593 14.474 1.00 91.19 80 LEU A O 1
ATOM 638 N N . ARG A 1 81 ? -7.552 3.341 14.207 1.00 91.19 81 ARG A N 1
ATOM 639 C CA . ARG A 1 81 ? -7.960 4.176 15.351 1.00 91.19 81 ARG A CA 1
ATOM 640 C C . ARG A 1 81 ? -7.929 3.448 16.702 1.00 91.19 81 ARG A C 1
ATOM 642 O O . ARG A 1 81 ? -8.046 4.112 17.726 1.00 91.19 81 ARG A O 1
ATOM 649 N N . SER A 1 82 ? -7.821 2.115 16.736 1.00 90.00 82 SER A N 1
ATOM 650 C CA . SER A 1 82 ? -7.875 1.331 17.983 1.00 90.00 82 SER A CA 1
ATOM 651 C C . SER A 1 82 ? -6.644 1.525 18.870 1.00 90.00 82 SER A C 1
ATOM 653 O O . SER A 1 82 ? -6.658 1.139 20.036 1.00 90.00 82 SER A O 1
ATOM 655 N N . GLN A 1 83 ? -5.569 2.084 18.315 1.00 86.81 83 GLN A N 1
ATOM 656 C CA . GLN A 1 83 ? -4.347 2.417 19.032 1.00 86.81 83 GLN A CA 1
ATOM 657 C C . GLN A 1 83 ? -4.223 3.939 19.203 1.00 86.81 83 GLN A C 1
ATOM 659 O O . GLN A 1 83 ? -4.606 4.685 18.299 1.00 86.81 83 GLN A O 1
ATOM 664 N N . PRO A 1 84 ? -3.661 4.418 20.328 1.00 87.69 84 PRO A N 1
ATOM 665 C CA . PRO A 1 84 ? -3.529 5.847 20.605 1.00 87.69 84 PRO A CA 1
ATOM 666 C C . PRO A 1 84 ? -2.599 6.562 19.609 1.00 87.69 84 PRO A C 1
ATOM 668 O O . PRO A 1 84 ? -1.621 5.988 19.135 1.00 87.69 84 PRO A O 1
ATOM 671 N N . GLY A 1 85 ? -2.878 7.833 19.313 1.00 90.56 85 GLY A N 1
ATOM 672 C CA . GLY A 1 85 ? -2.105 8.654 18.365 1.00 90.56 85 GLY A CA 1
ATOM 673 C C . GLY A 1 85 ? -2.520 8.473 16.901 1.00 90.56 85 GLY A C 1
ATOM 674 O O . GLY A 1 85 ? -3.424 7.692 16.591 1.00 90.56 85 GLY A O 1
ATOM 675 N N . LEU A 1 86 ? -1.871 9.195 15.986 1.00 94.31 86 LEU A N 1
ATOM 676 C CA . LEU A 1 86 ? -2.134 9.049 14.552 1.00 94.31 86 LEU A CA 1
ATOM 677 C C . LEU A 1 86 ? -1.297 7.904 13.961 1.00 94.31 86 LEU A C 1
ATOM 679 O O . LEU A 1 86 ? -0.141 7.727 14.355 1.00 94.31 86 LEU A O 1
ATOM 683 N N . PRO A 1 87 ? -1.826 7.121 12.999 1.00 93.00 87 PRO A N 1
ATOM 684 C CA . PRO A 1 87 ? -1.106 5.966 12.468 1.00 93.00 87 PRO A CA 1
ATOM 685 C C . PRO A 1 87 ? 0.302 6.283 11.964 1.00 93.00 87 PRO A C 1
ATOM 687 O O . PRO A 1 87 ? 1.247 5.609 12.363 1.00 93.00 87 PRO A O 1
ATOM 690 N N . TRP A 1 88 ? 0.468 7.334 11.158 1.00 94.00 88 TRP A N 1
ATOM 691 C CA . TRP A 1 88 ? 1.777 7.724 10.623 1.00 94.00 88 TRP A CA 1
ATOM 692 C C . TRP A 1 88 ? 2.755 8.240 11.679 1.00 94.00 88 TRP A C 1
ATOM 694 O O . TRP A 1 88 ? 3.958 8.116 11.475 1.00 94.00 88 TRP A O 1
ATOM 704 N N . GLU A 1 89 ? 2.281 8.787 12.798 1.00 94.19 89 GLU A N 1
ATOM 705 C CA . GLU A 1 89 ? 3.153 9.181 13.912 1.00 94.19 89 GLU A CA 1
ATOM 706 C C . GLU A 1 89 ? 3.716 7.945 14.618 1.00 94.19 89 GLU A C 1
ATOM 708 O O . GLU A 1 89 ? 4.879 7.934 15.009 1.00 94.19 89 GLU A O 1
ATOM 713 N N . ARG A 1 90 ? 2.911 6.879 14.733 1.00 90.69 90 ARG A N 1
ATOM 714 C CA . ARG A 1 90 ? 3.332 5.617 15.355 1.00 90.69 90 ARG A CA 1
ATOM 715 C C . ARG A 1 90 ? 4.298 4.810 14.493 1.00 90.69 90 ARG A C 1
ATOM 717 O O . ARG A 1 90 ? 5.263 4.265 15.016 1.00 90.69 90 ARG A O 1
ATOM 724 N N . MET A 1 91 ? 3.999 4.664 13.200 1.00 90.38 91 MET A N 1
ATOM 725 C CA . MET A 1 91 ? 4.714 3.727 12.316 1.00 90.38 91 MET A CA 1
ATOM 726 C C . MET A 1 91 ? 5.651 4.403 11.307 1.00 90.38 91 MET A C 1
ATOM 728 O O . MET A 1 91 ? 6.479 3.734 10.693 1.00 90.38 91 MET A O 1
ATOM 732 N N . GLY A 1 92 ? 5.537 5.719 11.124 1.00 93.56 92 GLY A N 1
ATOM 733 C CA . GLY A 1 92 ? 6.168 6.449 10.028 1.00 93.56 92 GLY A CA 1
ATOM 734 C C . GLY A 1 92 ? 5.345 6.400 8.735 1.00 93.56 92 GLY A C 1
ATOM 735 O O . GLY A 1 92 ? 4.567 5.476 8.489 1.00 93.56 92 GLY A O 1
ATOM 736 N N . LEU A 1 93 ? 5.528 7.403 7.872 1.00 95.19 93 LEU A N 1
ATOM 737 C CA . LEU A 1 93 ? 4.723 7.576 6.655 1.00 95.19 93 LEU A CA 1
ATOM 738 C C . LEU A 1 93 ? 4.855 6.415 5.662 1.00 95.19 93 LEU A C 1
ATOM 740 O O . LEU A 1 93 ? 3.852 5.953 5.124 1.00 95.19 93 LEU A O 1
ATOM 744 N N . ALA A 1 94 ? 6.071 5.906 5.451 1.00 93.69 94 ALA A N 1
ATOM 745 C CA . ALA A 1 94 ? 6.307 4.790 4.538 1.00 93.69 94 ALA A CA 1
ATOM 746 C C . ALA A 1 94 ? 5.629 3.497 5.011 1.00 93.69 94 ALA A C 1
ATOM 748 O O . ALA A 1 94 ? 5.001 2.799 4.216 1.00 93.69 94 ALA A O 1
ATOM 749 N N . ALA A 1 95 ? 5.705 3.183 6.308 1.00 91.38 95 ALA A N 1
ATOM 750 C CA . ALA A 1 95 ? 5.022 2.014 6.856 1.00 91.38 95 ALA A CA 1
ATOM 751 C C . ALA A 1 95 ? 3.496 2.187 6.820 1.00 91.38 95 ALA A C 1
ATOM 753 O O . ALA A 1 95 ? 2.781 1.226 6.537 1.00 91.38 95 ALA A O 1
ATOM 754 N N . PHE A 1 96 ? 2.997 3.410 7.020 1.00 94.25 96 PHE A N 1
ATOM 755 C CA . PHE A 1 96 ? 1.575 3.714 6.892 1.00 94.25 96 PHE A CA 1
ATOM 756 C C . PHE A 1 96 ? 1.072 3.534 5.457 1.00 94.25 96 PHE A C 1
ATOM 758 O O . PHE A 1 96 ? 0.104 2.805 5.246 1.00 94.25 96 PHE A O 1
ATOM 765 N N . ALA A 1 97 ? 1.772 4.087 4.463 1.00 94.75 97 ALA A N 1
ATOM 766 C CA . ALA A 1 97 ? 1.458 3.887 3.048 1.00 94.75 97 ALA A CA 1
ATOM 767 C C . ALA A 1 97 ? 1.455 2.396 2.661 1.00 94.75 97 ALA A C 1
ATOM 769 O O . ALA A 1 97 ? 0.484 1.916 2.074 1.00 94.75 97 ALA A O 1
ATOM 770 N N . ARG A 1 98 ? 2.489 1.635 3.058 1.00 90.69 98 ARG A N 1
ATOM 771 C CA . ARG A 1 98 ? 2.546 0.177 2.826 1.00 90.69 98 ARG A CA 1
ATOM 772 C C . ARG A 1 98 ? 1.378 -0.549 3.475 1.00 90.69 98 ARG A C 1
ATOM 774 O O . ARG A 1 98 ? 0.783 -1.410 2.841 1.00 90.69 98 ARG A O 1
ATOM 781 N N . THR A 1 99 ? 1.031 -0.190 4.710 1.00 90.56 99 THR A N 1
ATOM 782 C CA . THR A 1 99 ? -0.096 -0.792 5.435 1.00 90.56 99 THR A CA 1
ATOM 783 C C . THR A 1 99 ? -1.410 -0.551 4.700 1.00 90.56 99 THR A C 1
ATOM 785 O O . THR A 1 99 ? -2.170 -1.495 4.509 1.00 90.56 99 THR A O 1
ATOM 788 N N . LEU A 1 100 ? -1.657 0.673 4.220 1.00 91.94 100 LEU A N 1
ATOM 789 C CA . LEU A 1 100 ? -2.869 0.990 3.463 1.00 91.94 100 LEU A CA 1
ATOM 790 C C . LEU A 1 100 ? -2.980 0.163 2.179 1.00 91.94 100 LEU A C 1
ATOM 792 O O . LEU A 1 100 ? -4.034 -0.419 1.929 1.00 91.94 100 LEU A O 1
ATOM 796 N N . VAL A 1 101 ? -1.914 0.079 1.376 1.00 89.50 101 VAL A N 1
ATOM 797 C CA . VAL A 1 101 ? -1.954 -0.709 0.133 1.00 89.50 101 VAL A CA 1
ATOM 798 C C . VAL A 1 101 ? -2.075 -2.199 0.427 1.00 89.50 101 VAL A C 1
ATOM 800 O O . VAL A 1 101 ? -2.930 -2.858 -0.161 1.00 89.50 101 VAL A O 1
ATOM 803 N N . ALA A 1 102 ? -1.283 -2.716 1.369 1.00 86.00 102 ALA A N 1
ATOM 804 C CA . ALA A 1 102 ? -1.308 -4.127 1.724 1.00 86.00 102 ALA A CA 1
ATOM 805 C C . ALA A 1 102 ? -2.689 -4.562 2.221 1.00 86.00 102 ALA A C 1
ATOM 807 O O . ALA A 1 102 ? -3.206 -5.588 1.791 1.00 86.00 102 ALA A O 1
ATOM 808 N N . TRP A 1 103 ? -3.315 -3.765 3.088 1.00 87.00 103 TRP A N 1
ATOM 809 C CA . TRP A 1 103 ? -4.622 -4.097 3.642 1.00 87.00 103 TRP A CA 1
ATOM 810 C C . TRP A 1 103 ? -5.768 -3.868 2.668 1.00 87.00 103 TRP A C 1
ATOM 812 O O . TRP A 1 103 ? -6.763 -4.557 2.772 1.00 87.00 103 TRP A O 1
ATOM 822 N N . LEU A 1 104 ? -5.710 -2.896 1.762 1.00 83.44 104 LEU A N 1
ATOM 823 C CA . LEU A 1 104 ? -6.896 -2.532 0.972 1.00 83.44 104 LEU A CA 1
ATOM 824 C C . LEU A 1 104 ? -6.829 -3.008 -0.482 1.00 83.44 104 LEU A C 1
ATOM 826 O O . LEU A 1 104 ? -7.841 -2.935 -1.191 1.00 83.44 104 LEU A O 1
ATOM 830 N N . ARG A 1 105 ? -5.653 -3.449 -0.945 1.00 82.69 105 ARG A N 1
ATOM 831 C CA . ARG A 1 105 ? -5.377 -3.749 -2.356 1.00 82.69 105 ARG A CA 1
ATOM 832 C C . ARG A 1 105 ? -4.580 -5.038 -2.535 1.00 82.69 105 ARG A C 1
ATOM 834 O O . ARG A 1 105 ? -5.185 -6.062 -2.821 1.00 82.69 105 ARG A O 1
ATOM 841 N N . ASP A 1 106 ? -3.258 -4.973 -2.423 1.00 81.62 106 ASP A N 1
ATOM 842 C CA . ASP A 1 106 ? -2.352 -6.103 -2.631 1.00 81.62 106 ASP A CA 1
ATOM 843 C C . ASP A 1 106 ? -1.074 -5.875 -1.806 1.00 81.62 106 ASP A C 1
ATOM 845 O O . ASP A 1 106 ? -0.462 -4.810 -1.921 1.00 81.62 106 ASP A O 1
ATOM 849 N N . PRO A 1 107 ? -0.649 -6.832 -0.965 1.00 78.94 107 PRO A N 1
ATOM 850 C CA . PRO A 1 107 ? 0.592 -6.719 -0.197 1.00 78.94 107 PRO A CA 1
ATOM 851 C C . PRO A 1 107 ? 1.877 -6.753 -1.015 1.00 78.94 107 PRO A C 1
ATOM 853 O O . PRO A 1 107 ? 2.920 -6.344 -0.507 1.00 78.94 107 PRO A O 1
ATOM 856 N N . ARG A 1 108 ? 1.831 -7.219 -2.263 1.00 83.75 108 ARG A N 1
ATOM 857 C CA . ARG A 1 108 ? 2.993 -7.273 -3.153 1.00 83.75 108 ARG A CA 1
ATOM 858 C C . ARG A 1 108 ? 3.167 -5.937 -3.846 1.00 83.75 108 ARG A C 1
ATOM 860 O O . ARG A 1 108 ? 2.841 -5.731 -5.019 1.00 83.75 108 ARG A O 1
ATOM 867 N N . VAL A 1 109 ? 3.639 -5.004 -3.041 1.00 87.25 109 VAL A N 1
ATOM 868 C CA . VAL A 1 109 ? 3.891 -3.633 -3.429 1.00 87.25 109 VAL A CA 1
ATOM 869 C C . VAL A 1 109 ? 5.222 -3.191 -2.841 1.00 87.25 109 VAL A C 1
ATOM 871 O O . VAL A 1 109 ? 5.533 -3.463 -1.681 1.00 87.25 109 VAL A O 1
ATOM 874 N N . GLN A 1 110 ? 6.003 -2.470 -3.633 1.00 91.56 110 GLN A N 1
ATOM 875 C CA . GLN A 1 110 ? 7.255 -1.871 -3.203 1.00 91.56 110 GLN A CA 1
ATOM 876 C C . GLN A 1 110 ? 7.153 -0.358 -3.361 1.00 91.56 110 GLN A C 1
ATOM 878 O O . GLN A 1 110 ? 7.002 0.146 -4.472 1.00 91.56 110 GLN A O 1
ATOM 883 N N . LEU A 1 111 ? 7.230 0.383 -2.253 1.00 94.75 111 LEU A N 1
ATOM 884 C CA . LEU A 1 111 ? 7.290 1.843 -2.326 1.00 94.75 111 LEU A CA 1
ATOM 885 C C . LEU A 1 111 ? 8.587 2.281 -3.002 1.00 94.75 111 LEU A C 1
ATOM 887 O O . LEU A 1 111 ? 9.646 1.718 -2.727 1.00 94.75 111 LEU A O 1
ATOM 891 N N . THR A 1 112 ? 8.509 3.326 -3.816 1.00 94.69 112 THR A N 1
ATOM 892 C CA . THR A 1 112 ? 9.667 3.955 -4.460 1.00 94.69 112 THR A CA 1
ATOM 893 C C . THR A 1 112 ? 10.183 5.131 -3.618 1.00 94.69 112 THR A C 1
ATO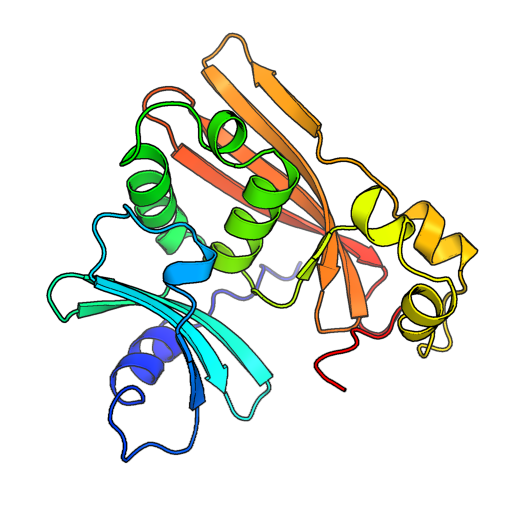M 895 O O . THR A 1 112 ? 10.397 6.235 -4.114 1.00 94.69 112 THR A O 1
ATOM 898 N N . ASP A 1 113 ? 10.373 4.902 -2.316 1.00 94.88 113 ASP A N 1
ATOM 899 C CA . ASP A 1 113 ? 10.945 5.870 -1.367 1.00 94.88 113 ASP A CA 1
ATOM 900 C C . ASP A 1 113 ? 12.492 5.829 -1.380 1.00 94.88 113 ASP A C 1
ATOM 902 O O . ASP A 1 113 ? 13.111 4.959 -1.996 1.00 94.88 113 ASP A O 1
ATOM 906 N N . ALA A 1 114 ? 13.172 6.739 -0.680 1.00 93.38 114 ALA A N 1
ATOM 907 C CA . ALA A 1 114 ? 14.634 6.729 -0.590 1.00 93.38 114 ALA A CA 1
ATOM 908 C C . ALA A 1 114 ? 15.197 5.467 0.081 1.00 93.38 114 ALA A C 1
ATOM 910 O O . ALA A 1 114 ? 16.388 5.189 -0.051 1.00 93.38 114 ALA A O 1
ATOM 911 N N . ALA A 1 115 ? 14.410 4.698 0.842 1.00 91.75 115 ALA A N 1
ATOM 912 C CA . ALA A 1 115 ? 14.882 3.419 1.372 1.00 91.75 115 ALA A CA 1
ATOM 913 C C . ALA A 1 115 ? 14.996 2.361 0.263 1.00 91.75 115 ALA A C 1
ATOM 915 O O . ALA A 1 115 ? 15.954 1.587 0.272 1.00 91.75 115 ALA A O 1
ATOM 916 N N . PHE A 1 116 ? 14.088 2.370 -0.714 1.00 91.62 116 PHE A N 1
ATOM 917 C CA . PHE A 1 116 ? 14.178 1.524 -1.903 1.00 91.62 116 PHE A CA 1
ATOM 918 C C . PHE A 1 116 ? 15.412 1.849 -2.756 1.00 91.62 116 PHE A C 1
ATOM 920 O O . PHE A 1 116 ? 16.184 0.954 -3.077 1.00 91.62 116 PHE A O 1
ATOM 927 N N . TYR A 1 117 ? 15.687 3.124 -3.043 1.00 90.50 117 TYR A N 1
ATOM 928 C CA . TYR A 1 117 ? 16.854 3.494 -3.869 1.00 90.50 117 TYR A CA 1
ATOM 929 C C . TYR A 1 117 ? 18.201 3.429 -3.139 1.00 90.50 117 TYR A C 1
ATOM 931 O O . TYR A 1 117 ? 19.245 3.583 -3.767 1.00 90.50 117 TYR A O 1
ATOM 939 N N . ARG A 1 118 ? 18.201 3.186 -1.823 1.00 91.56 118 ARG A N 1
ATOM 940 C CA . ARG A 1 118 ? 19.421 2.876 -1.059 1.00 91.56 118 ARG A CA 1
ATOM 941 C C . ARG A 1 118 ? 19.870 1.421 -1.204 1.00 91.56 118 ARG A C 1
ATOM 943 O O . ARG A 1 118 ? 20.950 1.086 -0.723 1.00 91.56 118 ARG A O 1
ATOM 950 N N . GLN A 1 119 ? 19.055 0.562 -1.818 1.00 86.56 119 GLN A N 1
ATOM 951 C CA . GLN A 1 119 ? 19.441 -0.816 -2.102 1.00 86.56 119 GLN A CA 1
ATOM 952 C C . GLN A 1 119 ? 20.631 -0.859 -3.079 1.00 86.56 119 GLN A C 1
ATOM 954 O O . GLN A 1 119 ? 20.809 0.070 -3.872 1.00 86.56 119 GLN A O 1
ATOM 959 N N . PRO A 1 120 ? 21.447 -1.927 -3.052 1.00 85.19 120 PRO A N 1
ATOM 960 C CA . PRO A 1 120 ? 22.502 -2.128 -4.039 1.00 85.19 120 PRO A CA 1
ATOM 961 C C . PRO A 1 120 ? 21.977 -2.074 -5.480 1.00 85.19 120 PRO A C 1
ATOM 963 O O . PRO A 1 120 ? 20.857 -2.503 -5.755 1.00 85.19 120 PRO A O 1
ATOM 966 N N . GLU A 1 121 ? 22.809 -1.614 -6.414 1.00 83.50 121 GLU A N 1
ATOM 967 C CA . GLU A 1 121 ? 22.420 -1.438 -7.820 1.00 83.50 121 GLU A CA 1
ATOM 968 C C . GLU A 1 121 ? 21.885 -2.726 -8.456 1.00 83.50 121 GLU A C 1
ATOM 970 O O . GLU A 1 121 ? 20.828 -2.684 -9.072 1.00 83.50 121 GLU A O 1
ATOM 975 N N . PHE A 1 122 ? 22.499 -3.885 -8.190 1.00 81.69 122 PHE A N 1
ATOM 976 C CA . PHE A 1 122 ? 22.016 -5.173 -8.708 1.00 81.69 122 PHE A CA 1
ATOM 977 C C . PHE A 1 122 ? 20.592 -5.532 -8.234 1.00 81.69 122 PHE A C 1
ATOM 979 O O . PHE A 1 122 ? 19.857 -6.222 -8.939 1.00 81.69 122 PHE A O 1
ATOM 986 N N . ILE A 1 123 ? 20.175 -5.060 -7.048 1.00 84.38 123 ILE A N 1
ATOM 987 C CA . ILE A 1 123 ? 18.794 -5.223 -6.577 1.00 84.38 123 ILE A CA 1
ATOM 988 C C . ILE A 1 123 ? 17.874 -4.335 -7.404 1.00 84.38 123 ILE A C 1
ATOM 990 O O . ILE A 1 123 ? 16.835 -4.810 -7.842 1.00 84.38 123 ILE A O 1
ATOM 994 N N . LEU A 1 124 ? 18.247 -3.080 -7.664 1.00 84.19 124 LEU A N 1
ATOM 995 C CA . LEU A 1 124 ? 17.462 -2.169 -8.504 1.00 84.19 124 LEU A CA 1
ATOM 996 C C . LEU A 1 124 ? 17.381 -2.661 -9.958 1.00 84.19 124 LEU A C 1
ATOM 998 O O . LEU A 1 124 ? 16.321 -2.586 -10.572 1.00 84.19 124 LEU A O 1
ATOM 1002 N N . GLU A 1 125 ? 18.466 -3.218 -10.490 1.00 83.25 125 GLU A N 1
ATOM 1003 C CA . GLU A 1 125 ? 18.529 -3.817 -11.827 1.00 83.25 125 GLU A CA 1
ATOM 1004 C C . GLU A 1 125 ? 17.640 -5.053 -11.968 1.00 83.25 125 GLU A C 1
ATOM 1006 O O . GLU A 1 125 ? 17.105 -5.289 -13.049 1.00 83.25 125 GLU A O 1
ATOM 1011 N N . SER A 1 126 ? 17.403 -5.807 -10.887 1.00 84.19 126 SER A N 1
ATOM 1012 C CA . SER A 1 126 ? 16.478 -6.951 -10.926 1.00 84.19 126 SER A CA 1
ATOM 1013 C C . SER A 1 126 ? 15.042 -6.553 -11.303 1.00 84.19 126 SER A C 1
ATOM 1015 O O . SER A 1 126 ? 14.297 -7.370 -11.839 1.00 84.19 126 SER A O 1
ATOM 1017 N N . TRP A 1 127 ? 14.677 -5.278 -11.121 1.00 82.06 127 TRP A N 1
ATOM 1018 C CA . TRP A 1 127 ? 13.387 -4.723 -11.537 1.00 82.06 127 TRP A CA 1
ATOM 1019 C C . TRP A 1 127 ? 13.331 -4.351 -13.026 1.00 82.06 127 TRP A C 1
ATOM 1021 O O . TRP A 1 127 ? 12.267 -4.005 -13.535 1.00 82.06 127 TRP A O 1
ATOM 1031 N N . LEU A 1 128 ? 14.450 -4.413 -13.753 1.00 79.69 128 LEU A N 1
ATOM 1032 C CA . LEU A 1 128 ? 14.566 -3.979 -15.151 1.00 79.69 128 LEU A CA 1
ATOM 1033 C C . LEU A 1 128 ? 14.518 -5.122 -16.168 1.00 79.69 128 LEU A C 1
ATOM 1035 O O . LEU A 1 128 ? 14.818 -4.915 -17.339 1.00 79.69 128 LEU A O 1
ATOM 1039 N N . ALA A 1 129 ? 14.130 -6.330 -15.759 1.00 66.12 129 ALA A N 1
ATOM 1040 C CA . ALA A 1 129 ? 14.026 -7.459 -16.685 1.00 66.12 129 ALA A CA 1
ATOM 1041 C C . ALA A 1 129 ? 12.911 -7.287 -17.749 1.00 66.12 129 ALA A C 1
ATOM 1043 O O . ALA A 1 129 ? 12.839 -8.070 -18.697 1.00 66.12 129 ALA A O 1
ATOM 1044 N N . GLY A 1 130 ? 12.058 -6.260 -17.625 1.00 60.84 130 GLY A N 1
ATOM 1045 C CA . GLY A 1 130 ? 11.122 -5.840 -18.670 1.00 60.84 130 GLY A CA 1
ATOM 1046 C C . GLY A 1 130 ? 11.826 -5.032 -19.777 1.00 60.84 130 GLY A C 1
ATOM 1047 O O . GLY A 1 130 ? 12.559 -4.096 -19.470 1.00 60.84 130 GLY A O 1
ATOM 1048 N N . PRO A 1 131 ? 11.593 -5.312 -21.075 1.00 57.81 131 PRO A N 1
ATOM 1049 C CA . PRO A 1 131 ? 12.337 -4.702 -22.189 1.00 57.81 131 PRO A CA 1
ATOM 1050 C C . PRO A 1 131 ? 12.032 -3.209 -22.435 1.00 57.81 131 PRO A C 1
ATOM 1052 O O . PRO A 1 131 ? 12.573 -2.622 -23.371 1.00 57.81 131 PRO A O 1
ATOM 1055 N N . THR A 1 132 ? 11.144 -2.595 -21.647 1.00 71.12 132 THR A N 1
ATOM 1056 C CA . THR A 1 132 ? 10.542 -1.288 -21.960 1.00 71.12 132 THR A CA 1
ATOM 1057 C C . THR A 1 132 ? 11.250 -0.111 -21.282 1.00 71.12 132 THR A C 1
ATOM 1059 O O . THR A 1 132 ? 11.288 0.983 -21.846 1.00 71.12 132 THR A O 1
ATOM 1062 N N . TYR A 1 133 ? 11.815 -0.300 -20.084 1.00 79.44 133 TYR A N 1
ATOM 1063 C CA . TYR A 1 133 ? 12.323 0.795 -19.249 1.00 79.44 133 TYR A CA 1
ATOM 1064 C C . TYR A 1 133 ? 13.683 0.466 -18.615 1.00 79.44 133 TYR A C 1
ATOM 1066 O O . TYR A 1 133 ? 13.918 -0.653 -18.179 1.00 79.44 133 TYR A O 1
ATOM 1074 N N . GLY A 1 134 ? 14.577 1.461 -18.538 1.00 83.69 134 GLY A N 1
ATOM 1075 C CA . GLY A 1 134 ? 15.887 1.355 -17.873 1.00 83.69 134 GLY A CA 1
ATOM 1076 C C . GLY A 1 134 ? 15.939 2.020 -16.487 1.00 83.69 134 GLY A C 1
ATOM 1077 O O . GLY A 1 134 ? 14.949 2.595 -16.027 1.00 83.69 134 GLY A O 1
ATOM 1078 N N . LEU A 1 135 ? 17.119 2.008 -15.843 1.00 84.50 135 LEU A N 1
ATOM 1079 C CA . LEU A 1 135 ? 17.339 2.558 -14.488 1.00 84.50 135 LEU A CA 1
ATOM 1080 C C . LEU A 1 135 ? 16.872 4.012 -14.342 1.00 84.50 135 LEU A C 1
ATOM 1082 O O . LEU A 1 135 ? 16.307 4.369 -13.313 1.00 84.50 135 LEU A O 1
ATOM 1086 N N . ASP A 1 136 ? 17.051 4.850 -15.363 1.00 87.56 136 ASP A N 1
ATOM 1087 C CA . ASP A 1 136 ? 16.615 6.251 -15.315 1.00 87.56 136 ASP A CA 1
ATOM 1088 C C . ASP A 1 136 ? 15.094 6.392 -15.205 1.00 87.56 136 ASP A C 1
ATOM 1090 O O . ASP A 1 136 ? 14.597 7.279 -14.512 1.00 87.56 136 ASP A O 1
ATOM 1094 N N . ALA A 1 137 ? 14.338 5.517 -15.872 1.00 88.12 137 ALA A N 1
ATOM 1095 C CA . ALA A 1 137 ? 12.884 5.498 -15.763 1.00 88.12 137 ALA A CA 1
ATOM 1096 C C . ALA A 1 137 ? 12.452 5.031 -14.369 1.00 88.12 137 ALA A C 1
ATOM 1098 O O . ALA A 1 137 ? 11.572 5.648 -13.774 1.00 88.12 137 ALA A O 1
ATOM 1099 N N . LEU A 1 138 ? 13.127 4.015 -13.819 1.00 88.38 138 LEU A N 1
ATOM 1100 C CA . LEU A 1 138 ? 12.909 3.572 -12.444 1.00 88.38 138 LEU A CA 1
ATOM 1101 C C . LEU A 1 138 ? 13.222 4.696 -11.447 1.00 88.38 138 LEU A C 1
ATOM 1103 O O . LEU A 1 138 ? 12.416 4.959 -10.566 1.00 88.38 138 LEU A O 1
ATOM 1107 N N . ARG A 1 139 ? 14.336 5.421 -11.595 1.00 90.06 139 ARG A N 1
ATOM 1108 C CA . ARG A 1 139 ? 14.720 6.540 -10.709 1.00 90.06 139 ARG A CA 1
ATOM 1109 C C . ARG A 1 139 ? 13.744 7.716 -10.758 1.00 90.06 139 ARG A C 1
ATOM 1111 O O . ARG A 1 139 ? 13.518 8.351 -9.735 1.00 90.06 139 ARG A O 1
ATOM 1118 N N . LYS A 1 140 ? 13.103 7.976 -11.902 1.00 91.81 140 LYS A N 1
ATOM 1119 C CA . LYS A 1 140 ? 12.048 9.004 -12.021 1.00 91.81 140 LYS A CA 1
ATOM 1120 C C . LYS A 1 140 ? 10.798 8.703 -11.190 1.00 91.81 140 LYS A C 1
ATOM 1122 O O . LYS A 1 140 ? 10.003 9.610 -10.964 1.00 91.81 140 LYS A O 1
ATOM 1127 N N . LEU A 1 141 ? 10.618 7.460 -10.743 1.00 93.50 141 LEU A N 1
ATOM 1128 C CA . LEU A 1 141 ? 9.521 7.078 -9.855 1.00 93.50 141 LEU A CA 1
ATOM 1129 C C . LEU A 1 141 ? 9.810 7.386 -8.383 1.00 93.50 141 LEU A C 1
ATOM 1131 O O . LEU A 1 141 ? 8.905 7.224 -7.561 1.00 93.50 141 LEU A O 1
ATOM 1135 N N . GLN A 1 142 ? 11.030 7.817 -8.036 1.00 95.06 142 GLN A N 1
ATOM 1136 C CA . GLN A 1 142 ? 11.385 8.098 -6.653 1.00 95.06 142 GLN A CA 1
ATOM 1137 C C . GLN A 1 142 ? 10.506 9.207 -6.082 1.00 95.06 142 GLN A C 1
ATOM 1139 O O . GLN A 1 142 ? 10.527 10.343 -6.559 1.00 95.06 142 GLN A O 1
ATOM 1144 N N . ARG A 1 143 ? 9.760 8.879 -5.028 1.00 94.81 143 ARG A N 1
ATOM 1145 C CA . ARG A 1 143 ? 8.943 9.838 -4.297 1.00 94.81 143 ARG A CA 1
ATOM 1146 C C . ARG A 1 143 ? 8.820 9.431 -2.838 1.00 94.81 143 ARG A C 1
ATOM 1148 O O . ARG A 1 143 ? 8.388 8.322 -2.528 1.00 94.81 143 ARG A O 1
ATOM 1155 N N . GLU A 1 144 ? 9.172 10.353 -1.948 1.00 96.06 144 GLU A N 1
ATOM 1156 C CA . GLU A 1 144 ? 8.851 10.203 -0.532 1.00 96.06 144 GLU A CA 1
ATOM 1157 C C . GLU A 1 144 ? 7.334 10.286 -0.332 1.00 96.06 144 GLU A C 1
ATOM 1159 O O . GLU A 1 144 ? 6.680 11.096 -0.992 1.00 96.06 144 GLU A O 1
ATOM 1164 N N . PRO A 1 145 ? 6.752 9.485 0.573 1.00 97.38 145 PRO A N 1
ATOM 1165 C CA . PRO A 1 145 ? 5.369 9.675 0.970 1.00 97.38 145 PRO A CA 1
ATOM 1166 C C . PRO A 1 145 ? 5.148 11.0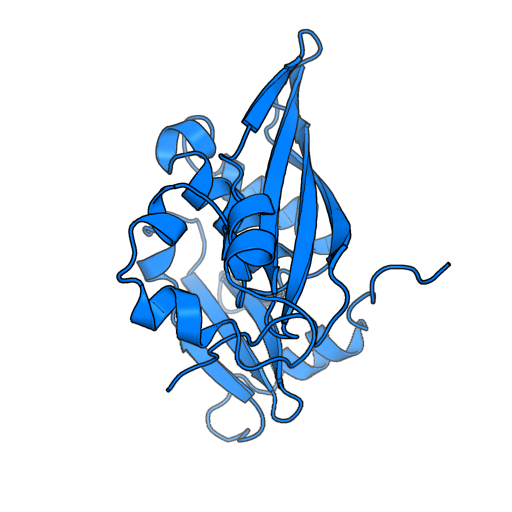83 1.541 1.00 97.38 145 PRO A C 1
ATOM 1168 O O . PRO A 1 145 ? 5.818 11.498 2.486 1.00 97.38 145 PRO A O 1
ATOM 1171 N N . GLU A 1 146 ? 4.177 11.802 0.993 1.00 98.00 146 GLU A N 1
ATOM 1172 C CA . GLU A 1 146 ? 3.844 13.177 1.364 1.00 98.00 146 GLU A CA 1
ATOM 1173 C C . GLU A 1 146 ? 2.473 13.208 2.038 1.00 98.00 146 GLU A C 1
ATOM 1175 O O . GLU A 1 146 ? 1.461 12.873 1.421 1.00 98.00 146 GLU A O 1
ATOM 1180 N N . LEU A 1 147 ? 2.438 13.616 3.308 1.00 98.06 147 LEU A N 1
ATOM 1181 C CA . LEU A 1 147 ? 1.204 13.803 4.066 1.00 98.06 147 LEU A CA 1
ATOM 1182 C C . LEU A 1 147 ? 0.831 15.283 4.111 1.00 98.06 147 LEU A C 1
ATOM 1184 O O . LEU A 1 147 ? 1.648 16.123 4.486 1.00 98.06 147 LEU A O 1
ATOM 1188 N N . GLN A 1 148 ? -0.428 15.583 3.815 1.00 98.00 148 GLN A N 1
ATOM 1189 C CA . GLN A 1 148 ? -1.022 16.894 4.039 1.00 98.00 148 GLN A CA 1
ATOM 1190 C C . GLN A 1 148 ? -2.213 16.755 4.982 1.00 98.00 148 GLN A C 1
ATOM 1192 O O . GLN A 1 148 ? -3.074 15.892 4.806 1.00 98.00 148 GLN A O 1
ATOM 1197 N N . THR A 1 149 ? -2.271 17.621 5.987 1.00 97.31 149 THR A N 1
ATOM 1198 C CA . THR A 1 149 ? -3.444 17.789 6.845 1.00 97.31 149 THR A CA 1
ATOM 1199 C C . THR A 1 149 ? -4.114 19.114 6.514 1.00 97.31 149 THR A C 1
ATOM 1201 O O . THR A 1 149 ? -3.462 20.116 6.218 1.00 97.31 149 THR A O 1
ATOM 1204 N N . HIS A 1 150 ? -5.439 19.112 6.521 1.00 96.31 150 HIS A N 1
ATOM 1205 C CA . HIS A 1 150 ? -6.254 20.258 6.155 1.00 96.31 150 HIS A CA 1
ATOM 1206 C C . HIS A 1 150 ? -6.922 20.846 7.402 1.00 96.31 150 HIS A C 1
ATOM 1208 O O . HIS A 1 150 ? -7.191 20.144 8.377 1.00 96.31 150 HIS A O 1
ATOM 1214 N N . ALA A 1 151 ? -7.217 22.148 7.368 1.00 95.38 151 ALA A N 1
ATOM 1215 C CA . ALA A 1 151 ? -7.833 22.857 8.494 1.00 95.38 151 ALA A CA 1
ATOM 1216 C C . ALA A 1 151 ? -9.230 22.321 8.863 1.00 95.38 151 ALA A C 1
ATOM 1218 O O . ALA A 1 151 ? -9.665 22.465 10.000 1.00 95.38 151 ALA A O 1
ATOM 1219 N N . ASP A 1 152 ? -9.917 21.687 7.910 1.00 95.56 152 ASP A N 1
ATOM 1220 C CA . ASP A 1 152 ? -11.222 21.047 8.099 1.00 95.56 152 ASP A CA 1
ATOM 1221 C C . ASP A 1 152 ? -11.133 19.633 8.704 1.00 95.56 152 ASP A C 1
ATOM 1223 O O . ASP A 1 152 ? -12.147 18.947 8.813 1.00 95.56 152 ASP A O 1
ATOM 1227 N N . GLY A 1 153 ? -9.936 19.186 9.098 1.00 96.88 153 GLY A N 1
ATOM 1228 C CA . GLY A 1 153 ? -9.715 17.876 9.706 1.00 96.88 153 GLY A CA 1
ATOM 1229 C C . GLY A 1 153 ? -9.518 16.739 8.704 1.00 96.88 153 GLY A C 1
ATOM 1230 O O . GLY A 1 153 ? -9.320 15.598 9.129 1.00 96.88 153 GLY A O 1
ATOM 1231 N N . ARG A 1 154 ? -9.516 17.015 7.394 1.00 98.12 154 ARG A N 1
ATOM 1232 C CA . ARG A 1 154 ? -9.136 16.019 6.385 1.00 98.12 154 ARG A CA 1
ATOM 1233 C C . ARG A 1 154 ? -7.633 15.778 6.371 1.00 98.12 154 ARG A C 1
ATOM 1235 O O . ARG A 1 154 ? -6.838 16.664 6.685 1.00 98.12 154 ARG A O 1
ATOM 1242 N N . TRP A 1 155 ? -7.240 14.598 5.913 1.00 97.94 155 TRP A N 1
ATOM 1243 C CA . TRP A 1 155 ? -5.855 14.290 5.568 1.00 97.94 155 TRP A CA 1
ATOM 1244 C C . TRP A 1 155 ? -5.770 13.663 4.179 1.00 97.94 155 TRP A C 1
ATOM 1246 O O . TRP A 1 155 ? -6.703 12.990 3.732 1.00 97.94 155 TRP A O 1
ATOM 1256 N N . THR A 1 156 ? -4.644 13.884 3.508 1.00 98.19 156 THR A N 1
ATOM 1257 C CA . THR A 1 156 ? -4.278 13.229 2.252 1.00 98.19 156 THR A CA 1
ATOM 1258 C C . THR A 1 156 ? -2.846 12.719 2.333 1.00 98.19 156 THR A C 1
ATOM 1260 O O . THR A 1 156 ? -1.981 13.357 2.929 1.00 98.19 156 THR A O 1
ATOM 1263 N N . LEU A 1 157 ? -2.605 11.541 1.768 1.00 98.19 157 LEU A N 1
ATOM 1264 C CA . LEU A 1 157 ? -1.290 10.922 1.672 1.00 98.19 157 LEU A CA 1
ATOM 1265 C C . LEU A 1 157 ? -1.038 10.545 0.216 1.00 98.19 157 LEU A C 1
ATOM 1267 O O . LEU A 1 157 ? -1.799 9.766 -0.359 1.00 98.19 157 LEU A O 1
ATOM 1271 N N . GLN A 1 158 ? 0.043 11.068 -0.353 1.00 98.00 158 GLN A N 1
ATOM 1272 C CA . GLN A 1 158 ? 0.484 10.754 -1.708 1.00 98.00 158 GLN A CA 1
ATOM 1273 C C . GLN A 1 158 ? 1.784 9.960 -1.672 1.00 98.00 158 GLN A C 1
ATOM 1275 O O . GLN A 1 158 ? 2.685 10.279 -0.902 1.00 98.00 158 GLN A O 1
ATOM 1280 N N . PHE A 1 159 ? 1.894 8.927 -2.500 1.00 97.38 159 PHE A N 1
ATOM 1281 C CA . PHE A 1 159 ? 3.112 8.122 -2.624 1.00 97.38 159 PHE A CA 1
ATOM 1282 C C . PHE A 1 159 ? 3.149 7.400 -3.972 1.00 97.38 159 PHE A C 1
ATOM 1284 O O . PHE A 1 159 ? 2.147 7.343 -4.682 1.00 97.38 159 PHE A O 1
ATOM 1291 N N . THR A 1 160 ? 4.302 6.837 -4.326 1.00 96.88 160 THR A N 1
ATOM 1292 C CA . THR A 1 160 ? 4.471 6.031 -5.541 1.00 96.88 160 THR A CA 1
ATOM 1293 C C . THR A 1 160 ? 4.898 4.620 -5.162 1.00 96.88 160 THR A C 1
ATOM 1295 O O . THR A 1 160 ? 5.626 4.418 -4.184 1.00 96.88 160 THR A O 1
ATOM 1298 N N . ALA A 1 161 ? 4.418 3.632 -5.913 1.00 94.81 161 ALA A N 1
ATOM 1299 C CA . ALA A 1 161 ? 4.772 2.246 -5.679 1.00 94.81 161 ALA A CA 1
ATOM 1300 C C . ALA A 1 161 ? 4.817 1.406 -6.959 1.00 94.81 161 ALA A C 1
ATOM 1302 O O . ALA A 1 161 ? 4.122 1.697 -7.931 1.00 94.81 161 ALA A O 1
ATOM 1303 N N . LEU A 1 162 ? 5.622 0.346 -6.923 1.00 92.31 162 LEU A N 1
ATOM 1304 C CA . LEU A 1 162 ? 5.669 -0.726 -7.912 1.00 92.31 162 LEU A CA 1
ATOM 1305 C C . LEU A 1 162 ? 4.789 -1.881 -7.434 1.00 92.31 162 LEU A C 1
ATOM 1307 O O . LEU A 1 162 ? 4.871 -2.262 -6.266 1.00 92.31 162 LEU A O 1
ATOM 1311 N N . ASN A 1 163 ? 3.966 -2.439 -8.316 1.00 89.50 163 ASN A N 1
ATOM 1312 C CA . ASN A 1 163 ? 3.066 -3.548 -7.996 1.00 89.50 163 ASN A CA 1
ATOM 1313 C C . ASN A 1 163 ? 3.558 -4.881 -8.584 1.00 89.50 163 ASN A C 1
ATOM 1315 O O . ASN A 1 163 ? 4.424 -4.907 -9.459 1.00 89.50 163 ASN A O 1
ATOM 1319 N N . HIS A 1 164 ? 2.984 -5.993 -8.120 1.00 85.69 164 HIS A N 1
ATOM 1320 C CA . HIS A 1 164 ? 3.387 -7.353 -8.510 1.00 85.69 164 HIS A CA 1
ATOM 1321 C C . HIS A 1 164 ? 3.320 -7.667 -10.009 1.00 85.69 164 HIS A C 1
ATOM 1323 O O . HIS A 1 164 ? 3.975 -8.594 -10.472 1.00 85.69 164 HIS A O 1
ATOM 1329 N N . VAL A 1 165 ? 2.543 -6.910 -10.790 1.00 86.06 165 VAL A N 1
ATOM 1330 C CA . VAL A 1 165 ? 2.480 -7.080 -12.250 1.00 86.06 165 VAL A CA 1
ATOM 1331 C C . VAL A 1 165 ? 3.540 -6.255 -12.983 1.00 86.06 165 VAL A C 1
ATOM 1333 O O . VAL A 1 165 ? 3.488 -6.136 -14.206 1.00 86.06 165 VAL A O 1
ATOM 1336 N N . GLY A 1 166 ? 4.486 -5.651 -12.259 1.00 87.06 166 GLY A N 1
ATOM 1337 C CA . GLY A 1 166 ? 5.549 -4.841 -12.844 1.00 87.06 166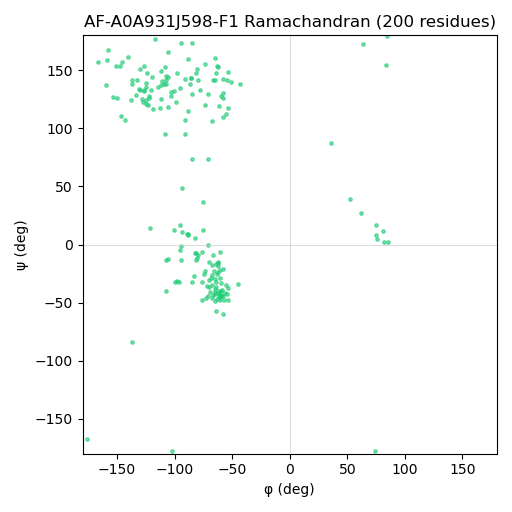 GLY A CA 1
ATOM 1338 C C . GLY A 1 166 ? 5.092 -3.461 -13.324 1.00 87.06 166 GLY A C 1
ATOM 1339 O O . GLY A 1 166 ? 5.776 -2.830 -14.126 1.00 87.06 166 GLY A O 1
ATOM 1340 N N . GLY A 1 167 ? 3.924 -2.994 -12.881 1.00 90.50 167 GLY A N 1
ATOM 1341 C CA . GLY A 1 167 ? 3.452 -1.632 -13.117 1.00 90.50 167 GLY A CA 1
ATOM 1342 C C . GLY A 1 167 ? 3.926 -0.669 -12.029 1.00 90.50 167 GLY A C 1
ATOM 1343 O O . GLY A 1 167 ? 4.262 -1.083 -10.918 1.00 90.50 167 GLY A O 1
ATOM 1344 N N . ALA A 1 168 ? 3.917 0.628 -12.339 1.00 93.06 168 ALA A N 1
ATOM 1345 C CA . ALA A 1 168 ? 4.133 1.692 -11.361 1.00 93.06 168 ALA A CA 1
ATOM 1346 C C . ALA A 1 168 ? 2.866 2.534 -11.210 1.00 93.06 168 ALA A C 1
ATOM 1348 O O . ALA A 1 168 ? 2.256 2.938 -12.201 1.00 93.06 168 ALA A O 1
ATOM 1349 N N . GLU A 1 169 ? 2.500 2.845 -9.973 1.00 95.38 169 GLU A N 1
ATOM 1350 C CA . GLU A 1 169 ? 1.272 3.553 -9.627 1.00 95.38 169 GLU A CA 1
ATOM 1351 C C . GLU A 1 169 ? 1.580 4.717 -8.680 1.00 95.38 169 GLU A C 1
ATOM 1353 O O . GLU A 1 169 ? 2.299 4.568 -7.690 1.00 95.38 169 GLU A O 1
ATOM 1358 N N . ALA A 1 170 ? 1.008 5.884 -8.972 1.00 96.44 170 ALA A N 1
ATOM 1359 C CA . ALA A 1 170 ? 0.866 6.965 -8.009 1.00 96.44 170 ALA A CA 1
ATOM 1360 C C . ALA A 1 1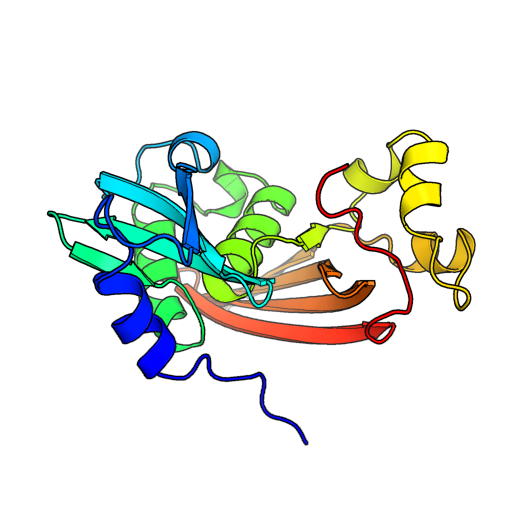70 ? -0.401 6.713 -7.198 1.00 96.44 170 ALA A C 1
ATOM 1362 O O . ALA A 1 170 ? -1.473 6.519 -7.764 1.00 96.44 170 ALA A O 1
ATOM 1363 N N . TRP A 1 171 ? -0.291 6.756 -5.884 1.00 95.81 171 TRP A N 1
ATOM 1364 C CA . TRP A 1 171 ? -1.393 6.523 -4.971 1.00 95.81 171 TRP A CA 1
ATOM 1365 C C . TRP A 1 171 ? -1.777 7.807 -4.263 1.00 95.81 171 TRP A C 1
ATOM 1367 O O . TRP A 1 171 ? -0.918 8.582 -3.841 1.00 95.81 171 TRP A O 1
ATOM 1377 N N . GLU A 1 172 ? -3.081 7.984 -4.092 1.00 96.56 172 GLU A N 1
ATOM 1378 C CA . GLU A 1 172 ? -3.642 8.974 -3.187 1.00 96.56 172 GLU A CA 1
ATOM 1379 C C . GLU A 1 172 ? -4.588 8.276 -2.208 1.00 96.56 172 GLU A C 1
ATOM 1381 O O . GLU A 1 172 ? -5.566 7.627 -2.600 1.00 96.56 172 GLU A O 1
ATOM 1386 N N . ALA A 1 173 ? -4.273 8.399 -0.921 1.00 95.75 173 ALA A N 1
ATOM 1387 C CA . ALA A 1 173 ? -5.157 8.028 0.169 1.00 95.75 173 ALA A CA 1
ATOM 1388 C C . ALA A 1 173 ? -5.715 9.293 0.819 1.00 95.75 173 ALA A C 1
ATOM 1390 O O . ALA A 1 173 ? -5.008 10.294 0.937 1.00 95.75 173 ALA A O 1
ATOM 1391 N N . SER A 1 174 ? -6.965 9.251 1.265 1.00 97.12 174 SER A N 1
ATOM 1392 C CA . SER A 1 174 ? -7.571 10.369 1.988 1.00 97.12 174 SER A CA 1
ATOM 1393 C C . SER A 1 174 ? -8.444 9.887 3.130 1.00 97.12 174 SER A C 1
ATOM 1395 O O . SER A 1 174 ? -8.880 8.732 3.142 1.00 97.12 174 SER A O 1
ATOM 1397 N N . GLY A 1 175 ? -8.729 10.778 4.075 1.00 97.25 175 GLY A N 1
ATOM 1398 C CA . GLY A 1 175 ? -9.555 10.445 5.222 1.00 97.25 175 GLY A CA 1
ATOM 1399 C C . GLY A 1 175 ? -9.859 11.613 6.151 1.00 97.25 175 GLY A C 1
ATOM 1400 O O . GLY A 1 175 ? -9.650 12.777 5.803 1.00 97.25 175 GLY A O 1
ATOM 1401 N N . GLN A 1 176 ? -10.377 11.285 7.334 1.00 97.81 176 GLN A N 1
ATOM 1402 C CA . GLN A 1 176 ? -10.653 12.228 8.422 1.00 97.81 176 GLN A CA 1
ATOM 1403 C C . GLN A 1 176 ? -9.719 11.971 9.603 1.00 97.81 176 GLN A C 1
ATOM 1405 O O . GLN A 1 176 ? -9.299 10.836 9.825 1.00 97.81 176 GLN A O 1
ATOM 1410 N N . LEU A 1 177 ? -9.379 13.022 10.352 1.00 96.56 177 LEU A N 1
ATOM 1411 C CA . LEU A 1 177 ? -8.560 12.930 11.566 1.00 96.56 177 LEU A CA 1
ATOM 1412 C C . LEU A 1 177 ? -9.390 12.602 12.815 1.00 96.56 177 LEU A C 1
ATOM 1414 O O . LEU A 1 177 ? -8.883 11.937 13.715 1.00 96.56 177 LEU A O 1
ATOM 1418 N N . SER A 1 178 ? -10.646 13.062 12.889 1.00 93.62 178 SER A N 1
ATOM 1419 C CA . SER A 1 178 ? -11.484 12.924 14.089 1.00 93.62 178 SER A CA 1
ATOM 1420 C C . SER A 1 178 ? -12.964 12.647 13.756 1.00 93.62 178 SER A C 1
ATOM 1422 O O . SER A 1 178 ? -13.663 13.560 13.315 1.00 93.62 178 SER A O 1
ATOM 1424 N N . PRO A 1 179 ? -13.464 11.410 13.969 1.00 92.62 179 PRO A N 1
ATOM 1425 C CA . PRO A 1 179 ? -12.667 10.222 14.273 1.00 92.62 179 PRO A CA 1
ATOM 1426 C C . PRO A 1 179 ? -11.723 9.891 13.111 1.00 92.62 179 PRO A C 1
ATOM 1428 O O . PRO A 1 179 ? -12.025 10.199 11.957 1.00 92.62 179 PRO A O 1
ATOM 1431 N N . PHE A 1 180 ? -10.592 9.248 13.412 1.00 95.88 180 PHE A N 1
ATOM 1432 C CA . PHE A 1 180 ? -9.676 8.814 12.363 1.00 95.88 180 PHE A CA 1
ATOM 1433 C C . PHE A 1 180 ? -10.387 7.849 11.406 1.00 95.88 180 PHE A C 1
ATOM 1435 O O . PHE A 1 180 ? -10.966 6.848 11.843 1.00 95.88 180 PHE A O 1
ATOM 1442 N N . SER A 1 181 ? -10.327 8.138 10.109 1.00 95.69 181 SER A N 1
ATOM 1443 C CA . SER A 1 181 ? -10.846 7.262 9.063 1.00 95.69 181 SER A CA 1
ATOM 1444 C C . SER A 1 181 ? -10.013 7.321 7.794 1.00 95.69 181 SER A C 1
ATOM 1446 O O . SER A 1 181 ? -9.336 8.313 7.537 1.00 95.69 181 SER A O 1
ATOM 1448 N N . VAL A 1 182 ? -10.099 6.259 6.995 1.00 95.25 182 VAL A N 1
ATOM 1449 C CA . VAL A 1 182 ? -9.663 6.198 5.600 1.00 95.25 182 VAL A CA 1
ATOM 1450 C C . VAL A 1 182 ? -10.923 6.224 4.740 1.00 95.25 182 VAL A C 1
ATOM 1452 O O . VAL A 1 182 ? -11.772 5.341 4.836 1.00 95.25 182 VAL A O 1
ATOM 1455 N N . SER A 1 183 ? -11.051 7.247 3.908 1.00 94.12 183 SER A N 1
ATOM 1456 C CA . SER A 1 183 ? -12.203 7.467 3.030 1.00 94.12 183 SER A CA 1
ATOM 1457 C C . SER A 1 183 ? -11.953 6.977 1.609 1.00 94.12 183 SER A C 1
ATOM 1459 O O . SER A 1 183 ? -12.885 6.564 0.922 1.00 94.12 183 SER A O 1
ATOM 1461 N N . SER A 1 184 ? -10.706 7.031 1.142 1.00 92.81 184 SER A N 1
ATOM 1462 C CA . SER A 1 184 ? -10.340 6.570 -0.194 1.00 92.81 184 SER A CA 1
ATOM 1463 C C . SER A 1 184 ? -8.904 6.075 -0.238 1.00 92.81 184 SER A C 1
ATOM 1465 O O . SER A 1 184 ? -8.046 6.542 0.509 1.00 92.81 184 SER A O 1
ATOM 1467 N N . LEU A 1 185 ? -8.649 5.166 -1.172 1.00 92.50 185 LEU A N 1
ATOM 1468 C CA . LEU A 1 185 ? -7.317 4.786 -1.617 1.00 92.50 185 LEU A CA 1
ATOM 1469 C C . LEU A 1 185 ? -7.417 4.457 -3.104 1.00 92.50 185 LEU A C 1
ATOM 1471 O O . LEU A 1 185 ? -8.072 3.480 -3.475 1.00 92.50 185 LEU A O 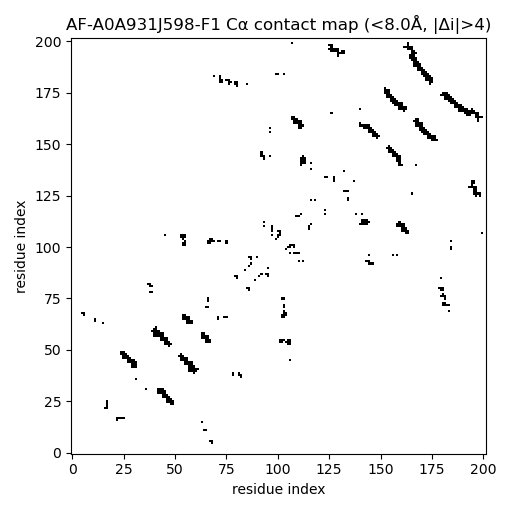1
ATOM 1475 N N . GLN A 1 186 ? -6.829 5.294 -3.953 1.00 89.44 186 GLN A N 1
ATOM 1476 C CA . GLN A 1 186 ? -6.953 5.156 -5.402 1.00 89.44 186 GLN A CA 1
ATOM 1477 C C . GLN A 1 186 ? -5.576 5.158 -6.069 1.00 89.44 186 GLN A C 1
ATOM 1479 O O . GLN A 1 186 ? -4.806 6.099 -5.858 1.00 89.44 186 GLN A O 1
ATOM 1484 N N . PRO A 1 187 ? -5.260 4.129 -6.874 1.00 92.31 187 PRO A N 1
ATOM 1485 C CA . PRO A 1 187 ? -4.093 4.156 -7.732 1.00 92.31 187 PRO A CA 1
ATOM 1486 C C . PRO A 1 187 ? -4.381 4.938 -9.012 1.00 92.31 187 PRO A C 1
ATOM 1488 O O . PRO A 1 187 ? -5.478 4.887 -9.574 1.00 92.31 187 PRO A O 1
ATOM 1491 N N . ARG A 1 188 ? -3.345 5.592 -9.519 1.00 94.94 188 ARG A N 1
ATOM 1492 C CA . ARG A 1 188 ? -3.245 6.134 -10.866 1.00 94.94 188 ARG A CA 1
ATOM 1493 C C . ARG A 1 188 ? -2.018 5.524 -11.524 1.00 94.94 188 ARG A C 1
ATOM 1495 O O . ARG A 1 188 ? -0.903 5.719 -11.044 1.00 94.94 188 ARG A O 1
ATOM 1502 N N . GLU A 1 189 ? -2.225 4.823 -12.629 1.00 94.50 189 GLU A N 1
ATOM 1503 C CA . GLU A 1 189 ? -1.137 4.234 -13.407 1.00 94.50 189 GLU A CA 1
ATOM 1504 C C . GLU A 1 189 ? -0.147 5.319 -13.871 1.00 94.50 189 GLU A C 1
ATOM 1506 O O . GLU A 1 189 ? -0.542 6.368 -14.386 1.00 94.50 189 GLU A O 1
ATOM 1511 N N . LEU A 1 190 ? 1.143 5.072 -13.642 1.00 93.88 190 LEU A N 1
ATOM 1512 C CA . LEU A 1 190 ? 2.266 5.846 -14.180 1.00 93.88 190 LEU A CA 1
ATOM 1513 C C . LEU A 1 190 ? 2.996 5.053 -15.262 1.00 93.88 190 LEU A C 1
ATOM 1515 O O . LEU A 1 190 ? 3.425 5.617 -16.266 1.00 93.88 190 LEU A O 1
ATOM 1519 N N . VAL A 1 191 ? 3.147 3.749 -15.025 1.00 92.00 191 VAL A N 1
ATOM 1520 C CA . VAL A 1 191 ? 3.759 2.793 -15.942 1.00 92.00 191 VAL A CA 1
ATOM 1521 C C . VAL A 1 191 ? 2.856 1.564 -16.008 1.00 92.00 191 VAL A C 1
ATOM 1523 O O . VAL A 1 191 ? 2.503 1.042 -14.945 1.00 92.00 191 VAL A O 1
ATOM 1526 N N . PRO A 1 192 ? 2.484 1.100 -17.214 1.00 90.44 192 PRO A N 1
ATOM 1527 C CA . PRO A 1 192 ? 1.598 -0.046 -17.366 1.00 90.44 192 PRO A CA 1
ATOM 1528 C C . PRO A 1 192 ? 2.225 -1.339 -16.839 1.00 90.44 192 PRO A C 1
ATOM 1530 O O . PRO A 1 192 ? 3.447 -1.458 -16.709 1.00 90.44 192 PRO A O 1
ATOM 1533 N N . ALA A 1 193 ? 1.371 -2.327 -16.571 1.00 88.38 193 ALA A N 1
ATOM 1534 C CA . ALA A 1 193 ? 1.795 -3.683 -16.229 1.00 88.38 193 ALA A CA 1
ATOM 1535 C C . ALA A 1 193 ? 2.805 -4.238 -17.254 1.00 88.38 193 ALA A C 1
ATOM 1537 O O . ALA A 1 193 ? 2.668 -4.023 -18.460 1.00 88.38 193 ALA A O 1
ATOM 1538 N N . GLY A 1 194 ? 3.821 -4.952 -16.767 1.00 84.81 194 GLY A N 1
ATOM 1539 C CA . GLY A 1 194 ? 4.939 -5.456 -17.569 1.00 84.81 194 GLY A CA 1
ATOM 1540 C C . GLY A 1 194 ? 5.985 -4.404 -17.958 1.00 84.81 194 GLY A C 1
ATOM 1541 O O . GLY A 1 194 ? 6.906 -4.719 -18.712 1.00 84.81 194 GLY A O 1
ATOM 1542 N N . GLY A 1 195 ? 5.868 -3.160 -17.477 1.00 86.69 195 GLY A N 1
ATOM 1543 C CA . GLY A 1 195 ? 6.893 -2.134 -17.685 1.00 86.69 195 GLY A CA 1
ATOM 1544 C C . GLY A 1 195 ? 8.203 -2.458 -16.961 1.00 86.69 195 GLY A C 1
ATOM 1545 O O . GLY A 1 195 ? 9.280 -2.335 -17.541 1.00 86.69 195 GLY A O 1
ATOM 1546 N N . PHE A 1 196 ? 8.093 -2.916 -15.720 1.00 87.12 196 PHE A N 1
ATOM 1547 C CA . PHE A 1 196 ? 9.176 -3.427 -14.885 1.00 87.12 196 PHE A CA 1
ATOM 1548 C C . PHE A 1 196 ? 8.931 -4.901 -14.551 1.00 87.12 196 PHE A C 1
ATOM 1550 O O . PHE A 1 196 ? 7.905 -5.479 -14.905 1.00 87.12 196 PHE A O 1
ATOM 1557 N N . TYR A 1 197 ? 9.875 -5.514 -13.849 1.00 82.38 197 TYR A N 1
ATOM 1558 C CA . TYR A 1 197 ? 9.703 -6.817 -13.221 1.00 82.38 197 TYR A CA 1
ATOM 1559 C C . TYR A 1 197 ? 9.493 -6.620 -11.723 1.00 82.38 197 TYR A C 1
ATOM 1561 O O . TYR A 1 197 ? 10.259 -5.892 -11.101 1.00 82.38 197 TYR A O 1
ATOM 1569 N N . PHE A 1 198 ? 8.469 -7.250 -11.145 1.00 75.50 198 PHE A N 1
ATOM 1570 C CA . PHE A 1 198 ? 8.391 -7.389 -9.695 1.00 75.50 198 PHE A CA 1
ATOM 1571 C C . PHE A 1 198 ? 9.134 -8.677 -9.334 1.00 75.50 198 PHE A C 1
ATOM 1573 O O . PHE A 1 198 ? 8.691 -9.747 -9.756 1.00 75.50 198 PHE A O 1
ATOM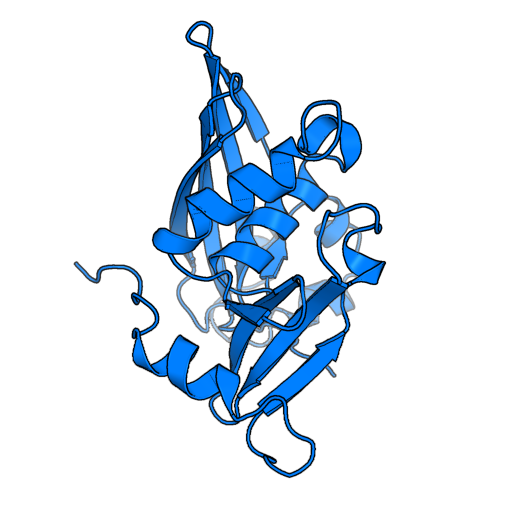 1580 N N . PRO A 1 199 ? 10.255 -8.611 -8.602 1.00 65.56 199 PRO A N 1
ATOM 1581 C CA . PRO A 1 199 ? 10.924 -9.789 -8.085 1.00 65.56 199 PRO A CA 1
ATOM 1582 C C . PRO A 1 199 ? 10.070 -10.383 -6.959 1.00 65.56 199 PRO A C 1
ATOM 1584 O O . PRO A 1 199 ? 10.366 -10.219 -5.779 1.00 65.56 199 PRO A O 1
ATOM 1587 N N . ASP A 1 200 ? 8.961 -11.026 -7.327 1.00 57.31 200 ASP A N 1
ATOM 1588 C CA . ASP A 1 200 ? 8.217 -11.911 -6.435 1.00 57.31 200 ASP A CA 1
ATOM 1589 C C . ASP A 1 200 ? 9.141 -13.114 -6.196 1.00 57.31 200 ASP A C 1
ATOM 1591 O O . ASP A 1 200 ? 9.398 -13.883 -7.118 1.00 57.31 200 ASP A O 1
ATOM 1595 N N . GLU A 1 201 ? 9.709 -13.173 -4.988 1.00 42.59 201 GLU A N 1
ATOM 1596 C CA . GLU A 1 201 ? 10.476 -14.283 -4.398 1.00 42.59 201 GLU A CA 1
ATOM 1597 C C . GLU A 1 201 ? 11.355 -15.084 -5.391 1.00 42.59 201 GLU A C 1
ATOM 1599 O O . GLU A 1 201 ? 10.958 -16.133 -5.900 1.00 42.59 201 GLU A O 1
ATOM 1604 N N . LEU A 1 202 ? 12.595 -14.614 -5.615 1.00 33.91 202 LEU A N 1
ATOM 1605 C CA . LEU A 1 202 ? 13.721 -15.548 -5.798 1.00 33.91 202 LEU A CA 1
ATOM 1606 C C . LEU A 1 202 ? 13.897 -16.398 -4.532 1.00 33.91 202 LEU A C 1
ATOM 1608 O O . LEU A 1 202 ? 13.779 -15.816 -3.427 1.00 33.91 202 LEU A O 1
#

Foldseek 3Di:
DDDDDPPPPVVFVVVVVCPDPPRPFKDKDWCCVVVPDDFQFPTKIWIAGPVRDIWIWTHHPNDIDTQEAQVNQVVVLVRQLSDPDHNCVVQNQVVVVLCCCRRYPNNLKAFLEVVVVPDDPVVLCLFAPQPADDPVVSNVQYDDWDWDADPVQKIKIWTWIAGQQSWIWIWIWMAGVVSGGTNDIDTDTPGDGSNTHRCPDD

Radius of gyration: 17.31 Å; Cα contacts (8 Å, |Δi|>4): 368; chains: 1; bounding box: 40×53×43 Å

Solvent-accessible surface area (backbone atoms only — not comparable to full-atom values): 11312 Å² total; per-residue (Å²): 137,82,72,76,81,68,73,54,73,65,59,56,65,63,45,68,71,46,77,44,99,85,39,90,59,48,52,76,42,85,43,39,71,81,69,70,57,88,62,99,50,80,39,31,33,42,38,33,36,87,84,74,50,55,38,26,30,39,27,41,96,91,41,78,44,65,29,48,43,80,80,24,31,60,57,52,17,53,56,53,52,70,41,89,72,56,58,42,79,76,60,33,53,63,54,38,53,50,47,52,40,22,38,40,58,40,63,60,54,45,60,28,27,72,74,55,73,66,49,59,66,73,64,61,50,56,31,41,76,16,98,76,43,56,69,69,58,58,58,70,48,59,32,65,62,43,76,47,77,45,98,87,42,36,36,40,39,37,38,28,31,36,35,63,60,10,20,31,30,41,35,44,34,31,28,37,60,81,73,50,38,49,75,47,77,47,77,40,82,75,36,59,70,53,35,28,34,46,80,75,77,129

Secondary structure (DSSP, 8-state):
--------HHHHHTTGGGGSTT-TTEEEEE-GGGGTS-SSSSEEEEEEETT--EEEEEEETTEEEEE-STTHHHHHHHHHHTSSS-HHHHH-HHHHHHHHHHHHT-S-EEE-SHHHHTS-HHHHHGGG-STT--HHHHHTT----EEEE-TTSEEEEEEEEEETTS-EEEEEEEEEETTEEEEEEEEEEEE-TTSS------

Nearest PDB structures (foldseek):
  5tgn-assembly1_D  TM=4.959E-01  e=3.470E-01  Sphaerobacter thermophilus DSM 20745
  3nm7-assembly1_A  TM=6.455E-01  e=1.494E+00  Borreliella burgdorferi
  5efv-assembly1_B  TM=5.087E-01  e=8.331E-01  Dubowvirus dv11
  5efv-assembly1_C  TM=5.071E-01  e=9.926E-01  Dubowvirus dv11
  5efv-assembly1_A  TM=5.096E-01  e=9.926E-01  Dubowvirus dv11